Protein AF-A0A9P1FVL5-F1 (afdb_monomer_lite)

Organism: NCBI:txid2562237

Structure (mmCIF, N/CA/C/O backbone):
data_AF-A0A9P1FVL5-F1
#
_entry.id   AF-A0A9P1FVL5-F1
#
loop_
_atom_site.group_PDB
_atom_site.id
_atom_site.type_symbol
_atom_site.label_atom_id
_atom_site.label_alt_id
_atom_site.label_comp_id
_atom_site.label_asym_id
_atom_site.label_entity_id
_atom_site.label_seq_id
_atom_site.pdbx_PDB_ins_code
_atom_site.Cartn_x
_atom_site.Cartn_y
_atom_site.Cartn_z
_atom_site.occupancy
_atom_site.B_iso_or_equiv
_atom_site.auth_seq_id
_atom_site.auth_comp_id
_atom_site.auth_asym_id
_atom_site.auth_atom_id
_atom_site.pdbx_PDB_model_num
ATOM 1 N N . PHE A 1 1 ? 21.707 13.634 -30.564 1.00 46.81 1 PHE A N 1
ATOM 2 C CA . PHE A 1 1 ? 20.654 12.755 -31.104 1.00 46.81 1 PHE A CA 1
ATOM 3 C C . PHE A 1 1 ? 21.274 11.899 -32.195 1.00 46.81 1 PHE A C 1
ATOM 5 O O . PHE A 1 1 ? 21.411 12.365 -33.317 1.00 46.81 1 PHE A O 1
ATOM 12 N N . SER A 1 2 ? 21.751 10.702 -31.838 1.00 42.28 2 SER A N 1
ATOM 13 C CA . SER A 1 2 ? 22.267 9.740 -32.820 1.00 42.28 2 SER A CA 1
ATOM 14 C C . SER A 1 2 ? 21.117 8.939 -33.436 1.00 42.28 2 SER A C 1
ATOM 16 O O . SER A 1 2 ? 20.120 8.702 -32.750 1.00 42.28 2 SER A O 1
ATOM 18 N N . PRO A 1 3 ? 21.229 8.525 -34.707 1.00 52.59 3 PRO A N 1
ATOM 19 C CA . PRO A 1 3 ? 20.141 7.899 -35.436 1.00 52.59 3 PRO A CA 1
ATOM 20 C C . PRO A 1 3 ? 19.930 6.455 -34.972 1.00 52.59 3 PRO A C 1
ATOM 22 O O . PRO A 1 3 ? 20.876 5.682 -34.865 1.00 52.59 3 PRO A O 1
ATOM 25 N N . THR A 1 4 ? 18.659 6.131 -34.725 1.00 53.16 4 THR A N 1
ATOM 26 C CA . THR A 1 4 ? 18.005 4.822 -34.895 1.00 53.16 4 THR A CA 1
ATOM 27 C C . THR A 1 4 ? 18.879 3.581 -34.675 1.00 53.16 4 THR A C 1
ATOM 29 O O . THR A 1 4 ? 19.360 2.941 -35.608 1.00 53.16 4 THR A O 1
ATOM 32 N N . ALA A 1 5 ? 18.984 3.156 -33.413 1.00 56.69 5 ALA A N 1
ATOM 33 C CA . ALA A 1 5 ? 19.252 1.753 -33.132 1.00 56.69 5 ALA A CA 1
ATOM 34 C C . ALA A 1 5 ? 18.161 0.922 -33.829 1.00 56.69 5 ALA A C 1
ATOM 36 O O . ALA A 1 5 ? 16.981 1.040 -33.498 1.00 56.69 5 ALA A O 1
ATOM 37 N N . SER A 1 6 ? 18.558 0.142 -34.838 1.00 62.53 6 SER A N 1
ATOM 38 C CA . SER A 1 6 ? 17.693 -0.812 -35.530 1.00 62.53 6 SER A CA 1
ATOM 39 C C . SER A 1 6 ? 17.011 -1.694 -34.485 1.00 62.53 6 SER A C 1
ATOM 41 O O . SER A 1 6 ? 17.659 -2.489 -33.798 1.00 62.53 6 SER A O 1
ATOM 43 N N . HIS A 1 7 ? 15.708 -1.486 -34.305 1.00 65.31 7 HIS A N 1
ATOM 44 C CA . HIS A 1 7 ? 14.911 -2.211 -33.331 1.00 65.31 7 HIS A CA 1
ATOM 45 C C . HIS A 1 7 ? 14.833 -3.660 -33.812 1.00 65.31 7 HIS A C 1
ATOM 47 O O . HIS A 1 7 ? 14.102 -3.967 -34.754 1.00 65.31 7 HIS A O 1
ATOM 53 N N . LYS A 1 8 ? 15.623 -4.559 -33.211 1.00 75.75 8 LYS A N 1
ATOM 54 C CA . LYS A 1 8 ? 15.492 -5.988 -33.504 1.00 75.75 8 LYS A CA 1
ATOM 55 C C . LYS A 1 8 ? 14.046 -6.395 -33.189 1.00 75.75 8 LYS A C 1
ATOM 57 O O . LYS A 1 8 ? 13.576 -6.078 -32.090 1.00 75.75 8 LYS A O 1
ATOM 62 N N . PRO A 1 9 ? 13.336 -7.049 -34.124 1.00 76.00 9 PRO A N 1
ATOM 63 C CA . PRO A 1 9 ? 11.996 -7.543 -33.856 1.00 76.00 9 PRO A CA 1
ATOM 64 C C . PRO A 1 9 ? 12.049 -8.518 -32.678 1.00 76.00 9 PRO A C 1
ATOM 66 O O . PRO A 1 9 ? 12.957 -9.347 -32.580 1.00 76.00 9 PRO A O 1
ATOM 69 N N . MET A 1 10 ? 11.103 -8.364 -31.753 1.00 79.62 10 MET A N 1
ATOM 70 C CA . MET A 1 10 ? 10.981 -9.219 -30.576 1.00 79.62 10 MET A CA 1
ATOM 71 C C . MET A 1 10 ? 10.713 -10.659 -31.029 1.00 79.62 10 MET A C 1
ATOM 73 O O . MET A 1 10 ? 9.878 -10.886 -31.903 1.00 79.62 10 MET A O 1
ATOM 77 N N . THR A 1 11 ? 11.434 -11.630 -30.465 1.00 88.38 11 THR A N 1
ATOM 78 C CA . THR A 1 11 ? 11.186 -13.042 -30.772 1.00 88.38 11 THR A CA 1
ATOM 79 C C . THR A 1 11 ? 9.835 -13.471 -30.187 1.00 88.38 11 THR A C 1
ATOM 81 O O . THR A 1 11 ? 9.443 -12.969 -29.129 1.00 88.38 11 THR A O 1
ATOM 84 N N . PRO A 1 12 ? 9.113 -14.403 -30.834 1.00 85.00 12 PRO A N 1
ATOM 85 C CA . PRO A 1 12 ? 7.817 -14.873 -30.342 1.00 85.00 12 PRO A CA 1
ATOM 86 C C . PRO A 1 12 ? 7.899 -15.474 -28.930 1.00 85.00 12 PRO A C 1
ATOM 88 O O . PRO A 1 12 ? 6.995 -15.268 -28.129 1.00 85.00 12 PRO A O 1
ATOM 91 N N . GLU A 1 13 ? 9.008 -16.133 -28.582 1.00 82.00 13 GLU A N 1
ATOM 92 C CA . GLU A 1 13 ? 9.250 -16.663 -27.231 1.00 82.00 13 GLU A CA 1
ATOM 93 C C . GLU A 1 13 ? 9.320 -15.555 -26.172 1.00 82.00 13 GLU A C 1
ATOM 95 O O . GLU A 1 13 ? 8.685 -15.658 -25.122 1.00 82.00 13 GLU A O 1
ATOM 100 N N . LYS A 1 14 ? 10.030 -14.456 -26.467 1.00 76.38 14 LYS A N 1
ATOM 101 C CA . LYS A 1 14 ? 10.128 -13.310 -25.554 1.00 76.38 14 LYS A CA 1
ATOM 102 C C . LYS A 1 14 ? 8.785 -12.595 -25.417 1.00 76.38 14 LYS A C 1
ATOM 104 O O . LYS A 1 14 ? 8.400 -12.238 -24.308 1.00 76.38 14 LYS A O 1
ATOM 109 N N . ALA A 1 15 ? 8.046 -12.453 -26.517 1.00 76.81 15 ALA A N 1
ATOM 110 C CA . ALA A 1 15 ? 6.695 -11.901 -26.485 1.00 76.81 15 ALA A CA 1
ATOM 111 C C . ALA A 1 15 ? 5.759 -12.756 -25.609 1.00 76.81 15 ALA A C 1
ATOM 113 O O . ALA A 1 15 ? 5.045 -12.216 -24.766 1.00 76.81 15 ALA A O 1
ATOM 114 N N . GLN A 1 16 ? 5.808 -14.087 -25.736 1.00 76.75 16 GLN A N 1
ATOM 115 C CA . GLN A 1 16 ? 5.020 -14.996 -24.901 1.00 76.75 16 GLN A CA 1
ATOM 116 C C . GLN A 1 16 ? 5.418 -14.909 -23.420 1.00 76.75 16 GLN A C 1
ATOM 118 O O . GLN A 1 16 ? 4.549 -14.924 -22.549 1.00 76.75 16 GLN A O 1
ATOM 123 N N . GLN A 1 17 ? 6.712 -14.785 -23.119 1.00 76.69 17 GLN A N 1
ATOM 124 C CA . GLN A 1 17 ? 7.197 -14.596 -21.752 1.00 76.69 17 GLN A CA 1
ATOM 125 C C . GLN A 1 17 ? 6.687 -13.279 -21.150 1.00 76.69 17 GLN A C 1
ATOM 127 O O . GLN A 1 17 ? 6.179 -13.283 -20.029 1.00 76.69 17 GLN A O 1
ATOM 132 N N . GLU A 1 18 ? 6.762 -12.167 -21.887 1.00 74.69 18 GLU A N 1
ATOM 133 C CA . GLU A 1 18 ? 6.231 -10.875 -21.434 1.00 74.69 18 GLU A CA 1
ATOM 134 C C . GLU A 1 18 ? 4.717 -10.935 -21.198 1.00 74.69 18 GLU A C 1
ATOM 136 O O . GLU A 1 18 ? 4.240 -10.430 -20.181 1.00 74.69 18 GLU A O 1
ATOM 141 N N . VAL A 1 19 ? 3.972 -11.609 -22.082 1.00 77.00 19 VAL A N 1
ATOM 142 C CA . VAL A 1 19 ? 2.531 -11.848 -21.917 1.00 77.00 19 VAL A CA 1
ATOM 143 C C . VAL A 1 19 ? 2.251 -12.689 -20.675 1.00 77.00 19 VAL A C 1
ATOM 145 O O . VAL A 1 19 ? 1.366 -12.335 -19.904 1.00 77.00 19 VAL A O 1
ATOM 148 N N . ASN A 1 20 ? 3.010 -13.756 -20.425 1.00 72.81 20 ASN A N 1
ATOM 149 C CA . ASN A 1 20 ? 2.821 -14.604 -19.246 1.00 72.81 20 ASN A CA 1
ATOM 150 C C . ASN A 1 20 ? 3.122 -13.849 -17.940 1.00 72.81 20 ASN A C 1
ATOM 152 O O . ASN A 1 20 ? 2.379 -13.994 -16.970 1.00 72.81 20 ASN A O 1
ATOM 156 N N . ILE A 1 21 ? 4.165 -13.010 -17.910 1.00 71.12 21 ILE A N 1
ATOM 157 C CA . ILE A 1 21 ? 4.482 -12.172 -16.740 1.00 71.12 21 ILE A CA 1
ATOM 158 C C . ILE A 1 21 ? 3.394 -11.114 -16.542 1.00 71.12 21 ILE A C 1
ATOM 160 O O . ILE A 1 21 ? 2.928 -10.913 -15.421 1.00 71.12 21 ILE A O 1
ATOM 164 N N . LEU A 1 22 ? 2.951 -10.462 -17.621 1.00 70.25 22 LEU A N 1
ATOM 165 C CA . LEU A 1 22 ? 1.869 -9.485 -17.565 1.00 70.25 22 LEU A CA 1
ATOM 166 C C . LEU A 1 22 ? 0.564 -10.127 -17.096 1.00 70.25 22 LEU A C 1
ATOM 168 O O . LEU A 1 22 ? -0.125 -9.540 -16.273 1.00 70.25 22 LEU A O 1
ATOM 172 N N . LEU A 1 23 ? 0.235 -11.326 -17.576 1.00 72.19 23 LEU A N 1
ATOM 173 C CA . LEU A 1 23 ? -0.931 -12.083 -17.133 1.00 72.19 23 LEU A CA 1
ATOM 174 C C . LEU A 1 23 ? -0.801 -12.497 -15.672 1.00 72.19 23 LEU A C 1
ATOM 176 O O . LEU A 1 23 ? -1.773 -12.351 -14.950 1.00 72.19 23 LEU A O 1
ATOM 180 N N . GLY A 1 24 ? 0.368 -12.946 -15.208 1.00 70.25 24 GLY A N 1
ATOM 181 C CA . GLY A 1 24 ? 0.598 -13.248 -13.791 1.00 70.25 24 GLY A CA 1
ATOM 182 C C . GLY A 1 24 ? 0.438 -12.015 -12.895 1.00 70.25 24 GLY A C 1
ATOM 183 O O . GLY A 1 24 ? -0.173 -12.084 -11.830 1.00 70.25 24 GLY A O 1
ATOM 184 N N . PHE A 1 25 ? 0.914 -10.862 -13.362 1.00 65.44 25 PHE A N 1
ATOM 185 C CA . PHE A 1 25 ? 0.792 -9.588 -12.660 1.00 65.44 25 PHE A CA 1
ATOM 186 C C . PHE A 1 25 ? -0.642 -9.039 -12.690 1.00 65.44 25 PHE A C 1
ATOM 188 O O . PHE A 1 25 ? -1.205 -8.671 -11.666 1.00 65.44 25 PHE A O 1
ATOM 195 N N . LEU A 1 26 ? -1.304 -9.031 -13.845 1.00 68.81 26 LEU A N 1
ATOM 196 C CA . LEU A 1 26 ? -2.719 -8.670 -13.939 1.00 68.81 26 LEU A CA 1
ATOM 197 C C . LEU A 1 26 ? -3.578 -9.642 -13.138 1.00 68.81 26 LEU A C 1
ATOM 199 O O . LEU A 1 26 ? -4.501 -9.203 -12.463 1.00 68.81 26 LEU A O 1
ATOM 203 N N . ALA A 1 27 ? -3.245 -10.932 -13.140 1.00 67.06 27 ALA A N 1
ATOM 204 C CA . ALA A 1 27 ? -3.886 -11.925 -12.300 1.00 67.06 27 ALA A CA 1
ATOM 205 C C . ALA A 1 27 ? -3.692 -11.600 -10.822 1.00 67.06 27 ALA A C 1
ATOM 207 O O . ALA A 1 27 ? -4.647 -11.779 -10.090 1.00 67.06 27 ALA A O 1
ATOM 208 N N . SER A 1 28 ? -2.558 -11.052 -10.367 1.00 65.06 28 SER A N 1
ATOM 209 C CA . SER A 1 28 ? -2.414 -10.612 -8.972 1.00 65.06 28 SER A CA 1
ATOM 210 C C . SER A 1 28 ? -3.300 -9.398 -8.653 1.00 65.06 28 SER A C 1
ATOM 212 O O . SER A 1 28 ? -3.908 -9.337 -7.587 1.00 65.06 28 SER A O 1
ATOM 214 N N . TYR A 1 29 ? -3.480 -8.455 -9.582 1.00 64.00 29 TYR A N 1
ATOM 215 C CA . TYR A 1 29 ? -4.422 -7.335 -9.396 1.00 64.00 29 TYR A CA 1
ATOM 216 C C . TYR A 1 29 ? -5.888 -7.774 -9.451 1.00 64.00 29 TYR A C 1
ATOM 218 O O . TYR A 1 29 ? -6.699 -7.353 -8.626 1.00 64.00 29 TYR A O 1
ATOM 226 N N . VAL A 1 30 ? -6.227 -8.669 -10.375 1.00 67.19 30 VAL A N 1
ATOM 227 C CA . VAL A 1 30 ? -7.533 -9.327 -10.438 1.00 67.19 30 VAL A CA 1
ATOM 228 C C . VAL A 1 30 ? -7.746 -10.173 -9.189 1.00 67.19 30 VAL A C 1
ATOM 230 O O . VAL A 1 30 ? -8.840 -10.151 -8.644 1.00 67.19 30 VAL A O 1
ATOM 233 N N . LEU A 1 31 ? -6.712 -10.828 -8.660 1.00 63.78 31 LEU A N 1
ATOM 234 C CA . LEU A 1 31 ? -6.758 -11.566 -7.401 1.00 63.78 31 LEU A CA 1
ATOM 235 C C . LEU A 1 31 ? -7.044 -10.619 -6.241 1.00 63.78 31 LEU A C 1
ATOM 237 O O . LEU A 1 31 ? -7.809 -10.973 -5.357 1.00 63.78 31 LEU A O 1
ATOM 241 N N . ARG A 1 32 ? -6.540 -9.380 -6.280 1.00 66.19 32 ARG A N 1
ATOM 242 C CA . ARG A 1 32 ? -6.904 -8.323 -5.326 1.00 66.19 32 ARG A CA 1
ATOM 243 C C . ARG A 1 32 ? -8.380 -7.924 -5.449 1.00 66.19 32 ARG A C 1
ATOM 245 O O . ARG A 1 32 ? -9.050 -7.802 -4.430 1.00 66.19 32 ARG A O 1
ATOM 252 N N . ALA A 1 33 ? -8.939 -7.818 -6.653 1.00 64.88 33 ALA A N 1
ATOM 253 C CA . ALA A 1 33 ? -10.387 -7.632 -6.826 1.00 64.88 33 ALA A CA 1
ATOM 254 C C . ALA A 1 33 ? -11.195 -8.867 -6.364 1.00 64.88 33 ALA A C 1
ATOM 256 O O . ALA A 1 33 ? -12.230 -8.746 -5.706 1.00 64.88 33 ALA A O 1
ATOM 257 N N . PHE A 1 34 ? -10.682 -10.071 -6.623 1.00 64.62 34 PHE A N 1
ATOM 258 C CA . PHE A 1 34 ? -11.218 -11.320 -6.094 1.00 64.62 34 PHE A CA 1
ATOM 259 C C . PHE A 1 34 ? -11.089 -11.393 -4.581 1.00 64.62 34 PHE A C 1
ATOM 261 O O . PHE A 1 34 ? -11.952 -12.003 -3.969 1.00 64.62 34 PHE A O 1
ATOM 268 N N . THR A 1 35 ? -10.111 -10.739 -3.948 1.00 65.69 35 THR A N 1
ATOM 269 C CA . THR A 1 35 ? -10.040 -10.691 -2.484 1.00 65.69 35 THR A CA 1
ATOM 270 C C . THR A 1 35 ? -11.199 -9.916 -1.895 1.00 65.69 35 THR A C 1
ATOM 272 O O . THR A 1 35 ? -11.662 -10.303 -0.838 1.00 65.69 35 THR A O 1
ATOM 275 N N . SER A 1 36 ? -11.778 -8.936 -2.596 1.00 67.06 36 SER A N 1
ATOM 276 C CA . SER A 1 36 ? -13.050 -8.336 -2.173 1.00 67.06 36 SER A CA 1
ATOM 277 C C . SER A 1 36 ? -14.206 -9.340 -2.248 1.00 67.06 36 SER A C 1
ATOM 279 O O . SER A 1 36 ? -15.071 -9.350 -1.377 1.00 67.06 36 SER A O 1
ATOM 281 N N . SER A 1 37 ? -14.201 -10.233 -3.244 1.00 70.12 37 SER A N 1
ATOM 282 C CA . SER A 1 37 ? -15.184 -11.323 -3.357 1.00 70.12 37 SER A CA 1
ATOM 283 C C . SER A 1 37 ? -14.946 -12.439 -2.336 1.00 70.12 37 SER A C 1
ATOM 285 O O . SER A 1 37 ? -15.907 -12.947 -1.767 1.00 70.12 37 SER A O 1
ATOM 287 N N . ALA A 1 38 ? -13.689 -12.790 -2.061 1.00 67.25 38 ALA A N 1
ATOM 288 C CA . ALA A 1 38 ? -13.273 -13.759 -1.055 1.00 67.25 38 ALA A CA 1
ATOM 289 C C . ALA A 1 38 ? -13.501 -13.217 0.355 1.00 67.25 38 ALA A C 1
ATOM 291 O O . ALA A 1 38 ? -13.909 -13.962 1.227 1.00 67.25 38 ALA A O 1
ATOM 292 N N . GLU A 1 39 ? -13.324 -11.918 0.576 1.00 67.69 39 GLU A N 1
ATOM 293 C CA . GLU A 1 39 ? -13.673 -11.236 1.815 1.00 67.69 39 GLU A CA 1
ATOM 294 C C . GLU A 1 39 ? -15.191 -11.196 1.990 1.00 67.69 39 GLU A C 1
ATOM 296 O O . GLU A 1 39 ? -15.689 -11.529 3.059 1.00 67.69 39 GLU A O 1
ATOM 301 N N . ALA A 1 40 ? -15.951 -10.870 0.941 1.00 69.81 40 ALA A N 1
ATOM 302 C CA . ALA A 1 40 ? -17.410 -10.954 0.975 1.00 69.81 40 ALA A CA 1
ATOM 303 C C . ALA A 1 40 ? -17.902 -12.397 1.170 1.00 69.81 40 ALA A C 1
ATOM 305 O O . ALA A 1 40 ? -18.949 -12.619 1.775 1.00 69.81 40 ALA A O 1
ATOM 306 N N . TRP A 1 41 ? -17.182 -13.387 0.642 1.00 72.12 41 TRP A N 1
ATOM 307 C CA . TRP A 1 41 ? -17.462 -14.800 0.867 1.00 72.12 41 TRP A CA 1
ATOM 308 C C . TRP A 1 41 ? -17.103 -15.213 2.294 1.00 72.12 41 TRP A C 1
ATOM 310 O O . TRP A 1 41 ? -17.964 -15.766 2.951 1.00 72.12 41 TRP A O 1
ATOM 320 N N . LEU A 1 42 ? -15.923 -14.869 2.817 1.00 66.62 42 LEU A N 1
ATOM 321 C CA . LEU A 1 42 ? -15.507 -15.131 4.200 1.00 66.62 42 LEU A CA 1
ATOM 322 C C . LEU A 1 42 ? -16.470 -14.475 5.190 1.00 66.62 42 LEU A C 1
ATOM 324 O O . LEU A 1 42 ? -16.951 -15.136 6.099 1.00 66.62 42 LEU A O 1
ATOM 328 N N . ARG A 1 43 ? -16.847 -13.209 4.977 1.00 65.88 43 ARG A N 1
ATOM 329 C CA . ARG A 1 43 ? -17.855 -12.520 5.800 1.00 65.88 43 ARG A CA 1
ATOM 330 C C . ARG A 1 43 ? -19.19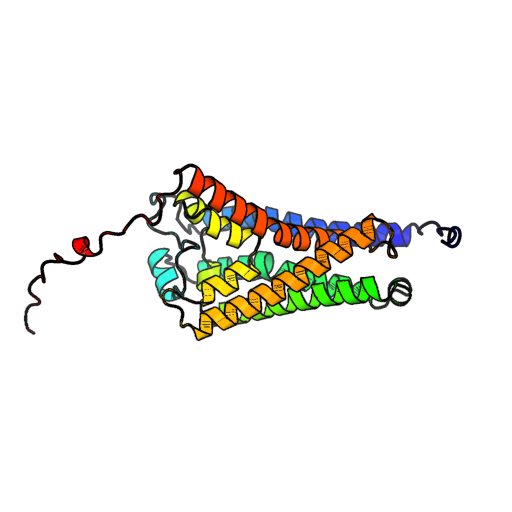5 -13.269 5.810 1.00 65.88 43 ARG A C 1
ATOM 332 O O . ARG A 1 43 ? -19.827 -13.357 6.857 1.00 65.88 43 ARG A O 1
ATOM 339 N N . ARG A 1 44 ? -19.613 -13.830 4.666 1.00 71.12 44 ARG A N 1
ATOM 340 C CA . ARG A 1 44 ? -20.857 -14.614 4.534 1.00 71.12 44 ARG A CA 1
ATOM 341 C C . ARG A 1 44 ? -20.747 -16.026 5.117 1.00 71.12 44 ARG A C 1
ATOM 343 O O . ARG A 1 44 ? -21.643 -16.445 5.833 1.00 71.12 44 ARG A O 1
ATOM 350 N N . ALA A 1 45 ? -19.677 -16.748 4.808 1.00 63.44 45 ALA A N 1
ATOM 351 C CA . ALA A 1 45 ? -19.458 -18.144 5.172 1.00 63.44 45 ALA A CA 1
ATOM 352 C C . ALA A 1 45 ? -19.096 -18.306 6.650 1.00 63.44 45 ALA A C 1
ATOM 354 O O . ALA A 1 45 ? -19.497 -19.278 7.281 1.00 63.44 45 ALA A O 1
ATOM 355 N N . CYS A 1 46 ? -18.360 -17.349 7.211 1.00 56.69 46 CYS A N 1
ATOM 356 C CA . CYS A 1 46 ? -17.915 -17.403 8.596 1.00 56.69 46 CYS A CA 1
ATOM 357 C C . CYS A 1 46 ? -18.916 -16.776 9.575 1.00 56.69 46 CYS A C 1
ATOM 359 O O . CYS A 1 46 ? -18.652 -16.791 10.768 1.00 56.69 46 CYS A O 1
ATOM 361 N N . HIS A 1 47 ? -20.043 -16.213 9.113 1.00 56.91 47 HIS A N 1
ATOM 362 C CA . HIS A 1 47 ? -20.929 -15.412 9.971 1.00 56.91 47 HIS A CA 1
ATOM 363 C C . HIS A 1 47 ? -20.146 -14.384 10.809 1.00 56.91 47 HIS A C 1
ATOM 365 O O . HIS A 1 47 ? -20.507 -14.102 11.951 1.00 56.91 47 HIS A O 1
ATOM 371 N N . ILE A 1 48 ? -19.081 -13.798 10.238 1.00 54.22 48 ILE A N 1
ATOM 372 C CA . ILE A 1 48 ? -18.432 -12.608 10.801 1.00 54.22 48 ILE A CA 1
ATOM 373 C C . ILE A 1 48 ? -19.431 -11.469 10.561 1.00 54.22 48 ILE A C 1
ATOM 375 O O . ILE A 1 48 ? -19.379 -10.723 9.579 1.00 54.22 48 ILE A O 1
ATOM 379 N N . CYS A 1 49 ? -20.466 -11.465 11.393 1.00 47.91 49 CYS A N 1
ATOM 380 C CA . CYS A 1 49 ? -21.671 -10.683 11.255 1.00 47.91 49 CYS A CA 1
ATOM 381 C C . CYS A 1 49 ? -21.377 -9.225 11.597 1.00 47.91 49 CYS A C 1
ATOM 383 O O . CYS A 1 49 ? -21.480 -8.803 12.739 1.00 47.91 49 CYS A O 1
ATOM 385 N N . VAL A 1 50 ? -21.134 -8.432 10.554 1.00 46.28 50 VAL A N 1
ATOM 386 C CA . VAL A 1 50 ? -21.583 -7.027 10.496 1.00 46.28 50 VAL A CA 1
ATOM 387 C C . VAL A 1 50 ? -22.857 -6.909 9.631 1.00 46.28 50 VAL A C 1
ATOM 389 O O . VAL A 1 50 ? -23.392 -5.828 9.412 1.00 46.28 50 VAL A O 1
ATOM 392 N N . CYS A 1 51 ? -23.417 -8.023 9.143 1.00 40.47 51 CYS A N 1
ATOM 393 C CA . CYS A 1 51 ? -24.729 -8.032 8.492 1.00 40.47 51 CYS A CA 1
ATOM 394 C C . CYS A 1 51 ? -25.840 -8.057 9.554 1.00 40.47 51 CYS A C 1
ATOM 396 O O . CYS A 1 51 ? -26.452 -9.093 9.781 1.00 40.47 51 CYS A O 1
ATOM 398 N N . GLY A 1 52 ? -26.083 -6.930 10.233 1.00 40.78 52 GLY A N 1
ATOM 399 C CA . GLY A 1 52 ? -27.255 -6.800 11.109 1.00 40.78 52 GLY A CA 1
ATOM 400 C C . GLY A 1 52 ? -27.211 -5.676 12.143 1.00 40.78 52 GLY A C 1
ATOM 401 O O . GLY A 1 52 ? -28.265 -5.150 12.484 1.00 40.78 52 GLY A O 1
ATOM 402 N N . ARG A 1 53 ? -26.028 -5.259 12.611 1.00 49.44 53 ARG A N 1
ATOM 403 C CA . ARG A 1 53 ? -25.900 -4.054 13.449 1.00 49.44 53 ARG A CA 1
ATOM 404 C C . ARG A 1 53 ? -25.812 -2.822 12.552 1.00 49.44 53 ARG A C 1
ATOM 406 O O . ARG A 1 53 ? -25.183 -2.874 11.494 1.00 49.44 53 ARG A O 1
ATOM 413 N N . GLY A 1 54 ? -26.491 -1.740 12.938 1.00 50.47 54 GLY A N 1
ATOM 414 C CA . GLY A 1 54 ? -26.476 -0.473 12.204 1.00 50.47 54 GLY A CA 1
ATOM 415 C C . GLY A 1 54 ? -25.047 -0.012 11.901 1.00 50.47 54 GLY A C 1
ATOM 416 O O . GLY A 1 54 ? -24.097 -0.424 12.565 1.00 50.47 54 GLY A O 1
ATOM 417 N N . ALA A 1 55 ? -24.876 0.815 10.867 1.00 48.66 55 ALA A N 1
ATOM 418 C CA . ALA A 1 55 ? -23.568 1.315 10.448 1.00 48.66 55 ALA A CA 1
ATOM 419 C C . ALA A 1 55 ? -22.858 2.054 11.606 1.00 48.66 55 ALA A C 1
ATOM 421 O O . ALA A 1 55 ? -23.083 3.241 11.802 1.00 48.66 55 ALA A O 1
ATOM 422 N N . GLY A 1 56 ? -22.025 1.348 12.379 1.00 53.94 56 GLY A N 1
ATOM 423 C CA . GLY A 1 56 ? -21.248 1.923 13.482 1.00 53.94 56 GLY A CA 1
ATOM 424 C C . GLY A 1 56 ? -20.989 0.990 14.670 1.00 53.94 56 GLY A C 1
ATOM 425 O O . GLY A 1 56 ? -19.891 1.014 15.209 1.00 53.94 56 GLY A O 1
ATOM 426 N N . GLU A 1 57 ? -21.927 0.120 15.058 1.00 62.97 57 GLU A N 1
ATOM 427 C CA . GLU A 1 57 ? -21.875 -0.570 16.372 1.00 62.97 57 GLU A CA 1
ATOM 428 C C . GLU A 1 57 ? -21.048 -1.873 16.421 1.00 62.97 57 GLU A C 1
ATOM 430 O O . GLU A 1 57 ? -21.196 -2.688 17.329 1.00 62.97 57 GLU A O 1
ATOM 435 N N . GLY A 1 58 ? -20.156 -2.108 15.461 1.00 75.12 58 GLY A N 1
ATOM 436 C CA . GLY A 1 58 ? -19.367 -3.347 15.441 1.00 75.12 58 GLY A CA 1
ATOM 437 C C . GLY A 1 58 ? -18.295 -3.394 14.366 1.00 75.12 58 GLY A C 1
ATOM 438 O O . GLY A 1 58 ? -18.037 -4.452 13.804 1.00 75.12 58 GLY A O 1
ATOM 439 N N . ALA A 1 59 ? -17.717 -2.247 14.017 1.00 84.75 59 ALA A N 1
ATOM 440 C CA . ALA A 1 59 ? -16.689 -2.155 12.991 1.00 84.75 59 ALA A CA 1
ATOM 441 C C . ALA A 1 59 ? -15.459 -1.440 13.540 1.00 84.75 59 ALA A C 1
ATOM 443 O O . ALA A 1 59 ? -15.584 -0.432 14.229 1.00 84.75 59 ALA A O 1
ATOM 444 N N . ILE A 1 60 ? -14.273 -1.936 13.188 1.00 88.75 60 ILE A N 1
ATOM 445 C CA . ILE A 1 60 ? -13.028 -1.219 13.462 1.00 88.75 60 ILE A CA 1
ATOM 446 C C . ILE A 1 60 ? -12.848 -0.187 12.361 1.00 88.75 60 ILE A C 1
ATOM 448 O O . ILE A 1 60 ? -12.674 -0.541 11.189 1.00 88.75 60 ILE A O 1
ATOM 452 N N . LEU A 1 61 ? -12.939 1.088 12.718 1.00 89.44 61 LEU A N 1
ATOM 453 C CA . LEU A 1 61 ? -12.803 2.166 11.745 1.00 89.44 61 LEU A CA 1
ATOM 454 C C . LEU A 1 61 ? -11.325 2.483 11.530 1.00 89.44 61 LEU A C 1
ATOM 456 O O . LEU A 1 61 ? -10.526 2.442 12.463 1.00 89.44 61 LEU A O 1
ATOM 4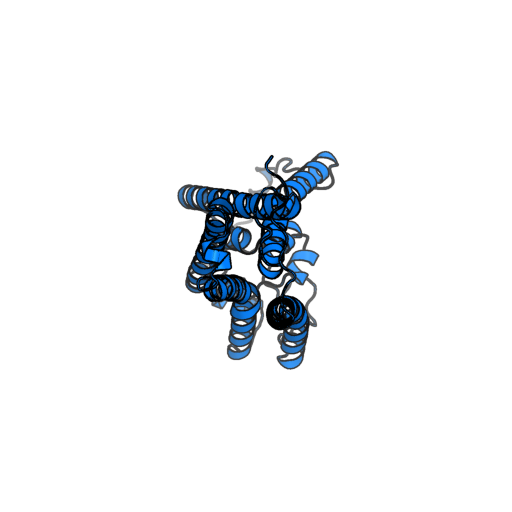60 N N . ALA A 1 62 ? -10.953 2.880 10.314 1.00 86.81 62 ALA A N 1
ATOM 461 C CA . ALA A 1 62 ? -9.573 3.269 10.026 1.00 86.81 62 ALA A CA 1
ATOM 462 C C . ALA A 1 62 ? -9.118 4.469 10.879 1.00 86.81 62 ALA A C 1
ATOM 464 O O . ALA A 1 62 ? -7.927 4.624 11.125 1.00 86.81 62 ALA A O 1
ATOM 465 N N . SER A 1 63 ? -10.056 5.291 11.363 1.00 85.75 63 SER A N 1
ATOM 466 C CA . SER A 1 63 ? -9.802 6.420 12.262 1.00 85.75 63 SER A CA 1
ATOM 467 C C . SER A 1 63 ? -9.386 6.014 13.687 1.00 85.75 63 SER A C 1
ATOM 469 O O . SER A 1 63 ? -8.825 6.832 14.419 1.00 85.75 63 SER A O 1
ATOM 471 N N . GLU A 1 64 ? -9.642 4.767 14.097 1.00 88.88 64 GLU A N 1
ATOM 472 C CA . GLU A 1 64 ? -9.415 4.260 15.457 1.00 88.88 64 GLU A CA 1
ATOM 473 C C . GLU A 1 64 ? -7.985 3.744 15.637 1.00 88.88 64 GLU A C 1
ATOM 475 O O . GLU A 1 64 ? -7.693 2.551 15.574 1.00 88.88 64 GLU A O 1
ATOM 480 N N . ARG A 1 65 ? -7.057 4.676 15.848 1.00 88.94 65 ARG A N 1
ATOM 481 C CA . ARG A 1 65 ? -5.625 4.372 15.958 1.00 88.94 65 ARG A CA 1
ATOM 482 C C . ARG A 1 65 ? -5.265 3.657 17.256 1.00 88.94 65 ARG A C 1
ATOM 484 O O . ARG A 1 65 ? -5.752 4.003 18.328 1.00 88.94 65 ARG A O 1
ATOM 491 N N . GLY A 1 66 ? -4.290 2.751 17.166 1.00 84.12 66 GLY A N 1
ATOM 492 C CA . GLY A 1 66 ? -3.667 2.118 18.334 1.00 84.12 66 GLY A CA 1
ATOM 493 C C . GLY A 1 66 ? -4.542 1.094 19.059 1.00 84.12 66 GLY A C 1
ATOM 494 O O . GLY A 1 66 ? -4.214 0.716 20.180 1.00 84.12 66 GLY A O 1
ATOM 495 N N . LEU A 1 67 ? -5.629 0.638 18.435 1.00 90.38 67 LEU A N 1
ATOM 496 C CA . LEU A 1 67 ? -6.525 -0.352 19.021 1.00 90.38 67 LEU A CA 1
ATOM 497 C C . LEU A 1 67 ? -5.799 -1.694 19.230 1.00 90.38 67 LEU A C 1
ATOM 499 O O . LEU A 1 67 ? -5.141 -2.202 18.317 1.00 90.38 67 LEU A O 1
ATOM 503 N N . GLY A 1 68 ? -5.922 -2.303 20.408 1.00 91.56 68 GLY A N 1
ATOM 504 C CA . GLY A 1 68 ? -5.350 -3.630 20.667 1.00 91.56 68 GLY A CA 1
ATOM 505 C C . GLY A 1 68 ? -6.127 -4.755 19.964 1.00 91.56 68 GLY A C 1
ATOM 506 O O . GLY A 1 68 ? -7.312 -4.609 19.683 1.00 91.56 68 GLY A O 1
ATOM 507 N N . TRP A 1 69 ? -5.502 -5.918 19.728 1.00 94.44 69 TRP A N 1
ATOM 508 C CA . TRP A 1 69 ? -6.191 -7.091 19.144 1.00 94.44 69 TRP A CA 1
ATOM 509 C C . TRP A 1 69 ? -7.389 -7.551 19.981 1.00 94.44 69 TRP A C 1
ATOM 511 O O . TRP A 1 69 ? -8.464 -7.812 19.450 1.00 94.44 69 TRP A O 1
ATOM 521 N N . ARG A 1 70 ? -7.217 -7.621 21.309 1.00 93.69 70 ARG A N 1
ATOM 522 C CA . ARG A 1 70 ? -8.284 -8.032 22.233 1.00 93.69 70 ARG A CA 1
ATOM 523 C C . ARG A 1 70 ? -9.461 -7.058 22.195 1.00 93.69 70 ARG A C 1
ATOM 525 O O . ARG A 1 70 ? -10.602 -7.496 22.170 1.00 93.69 70 ARG A O 1
ATOM 532 N N . GLU A 1 71 ? -9.177 -5.759 22.156 1.00 92.94 71 GLU A N 1
ATOM 533 C CA . GLU A 1 71 ? -10.208 -4.728 22.035 1.00 92.94 71 GLU A CA 1
ATOM 534 C C . GLU A 1 71 ? -10.920 -4.819 20.679 1.00 92.94 71 GLU A C 1
ATOM 536 O O . GLU A 1 71 ? -12.148 -4.784 20.634 1.00 92.94 71 GLU A O 1
ATOM 541 N N . ALA A 1 72 ? -10.170 -5.046 19.593 1.00 92.62 72 ALA A N 1
ATOM 542 C CA . ALA A 1 72 ? -10.733 -5.287 18.267 1.00 92.62 72 ALA A CA 1
ATOM 543 C C . ALA A 1 72 ? -11.705 -6.474 18.270 1.00 92.62 72 ALA A C 1
ATOM 545 O O . ALA A 1 72 ? -12.821 -6.362 17.772 1.00 92.62 72 ALA A O 1
ATOM 546 N N . LYS A 1 73 ? -11.297 -7.594 18.878 1.00 91.88 73 LYS A N 1
ATOM 547 C CA . LYS A 1 73 ? -12.108 -8.813 18.995 1.00 91.88 73 LYS A CA 1
ATOM 548 C C . LYS A 1 73 ? -13.415 -8.561 19.746 1.00 91.88 73 LYS A C 1
ATOM 550 O O . LYS A 1 73 ? -14.464 -8.979 19.270 1.00 91.88 73 LYS A O 1
ATOM 555 N N . VAL A 1 74 ? -13.350 -7.866 20.886 1.00 90.94 74 VAL A N 1
ATOM 556 C CA . VAL A 1 74 ? -14.535 -7.528 21.694 1.00 90.94 74 VAL A CA 1
ATOM 557 C C . VAL A 1 74 ? -15.492 -6.633 20.908 1.00 90.94 74 VAL A C 1
ATOM 559 O O . VAL A 1 74 ? -16.690 -6.890 20.899 1.00 90.94 74 VAL A O 1
ATOM 562 N N . ARG A 1 75 ? -14.980 -5.622 20.196 1.00 88.38 75 ARG A N 1
ATOM 563 C CA . ARG A 1 75 ? -15.816 -4.727 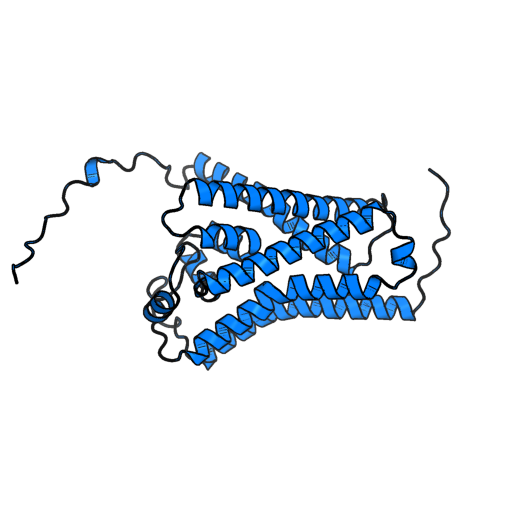19.377 1.00 88.38 75 ARG A CA 1
ATOM 564 C C . ARG A 1 75 ? -16.468 -5.424 18.190 1.00 88.38 75 ARG A C 1
ATOM 566 O O . ARG A 1 75 ? -17.600 -5.105 17.848 1.00 88.38 75 ARG A O 1
ATOM 573 N N . LEU A 1 76 ? -15.755 -6.355 17.563 1.00 87.19 76 LEU A N 1
ATOM 574 C CA . LEU A 1 76 ? -16.289 -7.160 16.466 1.00 87.19 76 LEU A CA 1
ATOM 575 C C . LEU A 1 76 ? -17.260 -8.247 16.947 1.00 87.19 76 LEU A C 1
ATOM 577 O O . LEU A 1 76 ? -17.846 -8.918 16.103 1.00 87.19 76 LEU A O 1
ATOM 581 N N . ASP A 1 77 ? -17.411 -8.438 18.265 1.00 85.75 77 ASP A N 1
ATOM 582 C CA . ASP A 1 77 ? -18.236 -9.492 18.870 1.00 85.75 77 ASP A CA 1
ATOM 583 C C . ASP A 1 77 ? -17.926 -10.884 18.280 1.00 85.75 77 ASP A C 1
ATOM 585 O O . ASP A 1 77 ? -18.797 -11.723 18.049 1.00 85.75 77 ASP A O 1
ATOM 589 N N . ALA A 1 78 ? -16.650 -11.109 17.951 1.00 82.88 78 ALA A N 1
ATOM 590 C CA . ALA A 1 78 ? -16.216 -12.297 17.234 1.00 82.88 78 ALA A CA 1
ATOM 591 C C . ALA A 1 78 ? -16.023 -13.462 18.211 1.00 82.88 78 ALA A C 1
ATOM 593 O O . ALA A 1 78 ? -15.055 -13.498 18.981 1.00 82.88 78 ALA A O 1
ATOM 594 N N . SER A 1 79 ? -16.932 -14.437 18.147 1.00 82.69 79 SER A N 1
ATOM 595 C CA . SER A 1 79 ? -16.879 -15.651 18.967 1.00 82.69 79 SER A CA 1
ATOM 596 C C . SER A 1 79 ? -15.715 -16.573 18.590 1.00 82.69 79 SER A C 1
ATOM 598 O O . SER A 1 79 ? -15.161 -17.244 19.458 1.00 82.69 79 SER A O 1
ATOM 600 N N . ASP A 1 80 ? -15.329 -16.594 17.310 1.00 85.81 80 ASP A N 1
ATOM 601 C CA . ASP A 1 80 ? -14.300 -17.484 16.771 1.00 85.81 80 ASP A CA 1
ATOM 602 C C . ASP A 1 80 ? -13.019 -16.719 16.399 1.00 85.81 80 ASP A C 1
ATOM 604 O O . ASP A 1 80 ? -12.994 -15.837 15.538 1.00 85.81 80 ASP A O 1
ATOM 608 N N . GLU A 1 81 ? -11.921 -17.076 17.062 1.00 90.44 81 GLU A N 1
ATOM 609 C CA . GLU A 1 81 ? -10.609 -16.469 16.850 1.00 90.44 81 GLU A CA 1
ATOM 610 C C . GLU A 1 81 ? -9.941 -16.938 15.557 1.00 90.44 81 GLU A C 1
ATOM 612 O O . GLU A 1 81 ? -9.234 -16.160 14.912 1.00 90.44 81 GLU A O 1
ATOM 617 N N . VAL A 1 82 ? -10.209 -18.176 15.136 1.00 89.69 82 VAL A N 1
ATOM 618 C CA . VAL A 1 82 ? -9.632 -18.751 13.916 1.00 89.69 82 VAL A CA 1
ATOM 619 C C . VAL A 1 82 ? -10.084 -17.945 12.705 1.00 89.69 82 VAL A C 1
ATOM 621 O O . VAL A 1 82 ? -9.278 -17.625 11.835 1.00 89.69 82 VAL A O 1
ATOM 624 N N . GLN A 1 83 ? -11.346 -17.525 12.685 1.00 84.94 83 GLN A N 1
ATOM 625 C CA . GLN A 1 83 ? -11.908 -16.717 11.606 1.00 84.94 83 GLN A CA 1
ATOM 626 C C . GLN A 1 83 ? -11.232 -15.349 11.473 1.00 84.94 83 GLN A C 1
ATOM 628 O O . GLN A 1 83 ? -10.881 -14.942 10.363 1.00 84.94 83 GLN A O 1
ATOM 633 N N . LEU A 1 84 ? -11.008 -14.651 12.593 1.00 89.38 84 LEU A N 1
ATOM 634 C CA . LEU A 1 84 ? -10.301 -13.368 12.588 1.00 89.38 84 LEU A CA 1
ATOM 635 C C . LEU A 1 84 ? -8.853 -13.528 12.123 1.00 89.38 84 LEU A C 1
ATOM 637 O O . LEU A 1 84 ? -8.367 -12.704 11.349 1.00 89.38 84 LEU A O 1
ATOM 641 N N . ILE A 1 85 ? -8.179 -14.596 12.556 1.00 93.62 85 ILE A N 1
ATOM 642 C CA . ILE A 1 85 ? -6.816 -14.914 12.121 1.00 93.62 85 ILE A CA 1
ATOM 643 C C . ILE A 1 85 ? -6.790 -15.209 10.618 1.00 93.62 85 ILE A C 1
ATOM 645 O O . ILE A 1 85 ? -5.947 -14.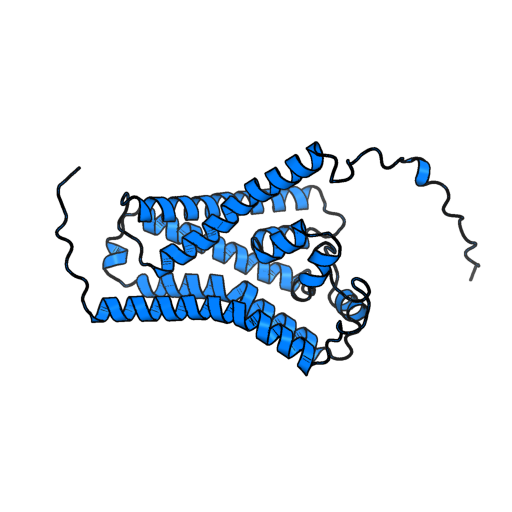660 9.912 1.00 93.62 85 ILE A O 1
ATOM 649 N N . CYS A 1 86 ? -7.721 -16.015 10.102 1.00 88.62 86 CYS A N 1
ATOM 650 C CA . CYS A 1 86 ? -7.824 -16.309 8.673 1.00 88.62 86 CYS A CA 1
ATOM 651 C C . CYS A 1 86 ? -8.068 -15.038 7.850 1.00 88.62 86 CYS A C 1
ATOM 653 O O . CYS A 1 86 ? -7.378 -14.815 6.855 1.00 88.62 86 CYS A O 1
ATOM 655 N N . LEU A 1 87 ? -8.996 -14.175 8.275 1.00 86.88 87 LEU A N 1
ATOM 656 C CA . LEU A 1 87 ? -9.256 -12.895 7.612 1.00 86.88 87 LEU A CA 1
ATOM 657 C C . LEU A 1 87 ? -8.011 -11.996 7.619 1.00 86.88 87 LEU A C 1
ATOM 659 O O . LEU A 1 87 ? -7.639 -11.444 6.580 1.00 86.88 87 LEU A O 1
ATOM 663 N N . ALA A 1 88 ? -7.351 -11.875 8.772 1.00 93.31 88 ALA A N 1
ATOM 664 C CA . ALA A 1 88 ? -6.130 -11.095 8.915 1.00 93.31 88 ALA A CA 1
ATOM 665 C C . ALA A 1 88 ? -4.999 -11.648 8.034 1.00 93.31 88 ALA A C 1
ATOM 667 O O . ALA A 1 88 ? -4.320 -10.870 7.369 1.00 93.31 88 ALA A O 1
ATOM 668 N N . ALA A 1 89 ? -4.836 -12.971 7.958 1.00 93.12 89 ALA A N 1
ATOM 669 C CA . ALA A 1 89 ? -3.838 -13.627 7.117 1.00 93.12 89 ALA A CA 1
ATOM 670 C C . ALA A 1 89 ? -4.097 -13.393 5.621 1.00 93.12 89 ALA A C 1
ATOM 672 O O . ALA A 1 89 ? -3.171 -13.056 4.883 1.00 93.12 89 ALA A O 1
ATOM 673 N N . VAL A 1 90 ? -5.353 -13.505 5.175 1.00 86.62 90 VAL A N 1
ATOM 674 C CA . VAL A 1 90 ? -5.753 -13.215 3.787 1.00 86.62 90 VAL A CA 1
ATOM 675 C C . VAL A 1 90 ? -5.454 -11.756 3.441 1.00 86.62 90 VAL A C 1
ATOM 677 O O . VAL A 1 90 ? -4.827 -11.487 2.416 1.00 86.62 90 VAL A O 1
ATOM 680 N N . ARG A 1 91 ? -5.829 -10.805 4.302 1.00 89.94 91 ARG A N 1
ATOM 681 C CA . ARG A 1 91 ? -5.528 -9.381 4.085 1.00 89.94 91 ARG A CA 1
ATOM 682 C C . ARG A 1 91 ? -4.024 -9.114 4.102 1.00 89.94 91 ARG A C 1
ATOM 684 O O . ARG A 1 91 ? -3.517 -8.440 3.211 1.00 89.94 91 ARG A O 1
ATOM 691 N N . LEU A 1 92 ? -3.284 -9.685 5.046 1.00 94.12 92 LEU A N 1
ATOM 692 C CA . LEU A 1 92 ? -1.831 -9.544 5.106 1.00 94.12 92 LEU A CA 1
ATOM 693 C C . LEU A 1 92 ? -1.177 -10.022 3.805 1.00 94.12 92 LEU A C 1
ATOM 695 O O . LEU A 1 92 ? -0.428 -9.272 3.179 1.00 94.12 92 LEU A O 1
ATOM 699 N N . LEU A 1 93 ? -1.516 -11.231 3.357 1.00 90.81 93 LEU A N 1
ATOM 700 C CA . LEU A 1 93 ? -0.928 -11.815 2.160 1.00 90.81 93 LEU A CA 1
ATOM 701 C C . LEU A 1 93 ? -1.317 -11.033 0.902 1.00 90.81 93 LEU A C 1
ATOM 703 O O . LEU A 1 93 ? -0.442 -10.603 0.154 1.00 90.81 93 LEU A O 1
ATOM 707 N N . PHE A 1 94 ? -2.611 -10.816 0.668 1.00 86.31 94 PHE A N 1
ATOM 708 C CA . PHE A 1 94 ? -3.090 -10.303 -0.616 1.00 86.31 94 PHE A CA 1
ATOM 709 C C . PHE A 1 94 ? -3.155 -8.777 -0.715 1.00 86.31 94 PHE A C 1
ATOM 711 O O . PHE A 1 94 ? -3.010 -8.243 -1.814 1.00 86.31 94 PHE A O 1
ATOM 718 N N . TRP A 1 95 ? -3.359 -8.047 0.384 1.00 87.81 95 TRP A N 1
ATOM 719 C CA . TRP A 1 95 ? -3.322 -6.579 0.348 1.00 87.81 95 TRP A CA 1
ATOM 720 C C . TRP A 1 95 ? -1.945 -6.010 0.625 1.00 87.81 95 TRP A C 1
ATOM 722 O O . TRP A 1 95 ? -1.568 -5.023 -0.009 1.00 87.81 95 TRP A O 1
ATOM 732 N N . HIS A 1 96 ? -1.213 -6.593 1.573 1.00 92.19 96 HIS A N 1
ATOM 733 C CA . HIS A 1 96 ? 0.021 -5.983 2.049 1.00 92.19 96 HIS A CA 1
ATOM 734 C C . HIS A 1 96 ? 1.271 -6.605 1.424 1.00 92.19 96 HIS A C 1
ATOM 736 O O . HIS A 1 96 ? 2.175 -5.862 1.052 1.00 92.19 96 HIS A O 1
ATOM 742 N N . TRP A 1 97 ? 1.338 -7.931 1.267 1.00 94.69 97 TRP A N 1
ATOM 743 C CA . TRP A 1 97 ? 2.588 -8.610 0.885 1.00 94.69 97 TRP A CA 1
ATOM 744 C C . TRP A 1 97 ? 2.685 -9.024 -0.582 1.00 94.69 97 TRP A C 1
ATOM 746 O O . TRP A 1 97 ? 3.787 -9.090 -1.122 1.00 94.69 97 TRP A O 1
ATOM 756 N N . MET A 1 98 ? 1.567 -9.255 -1.266 1.00 87.38 98 MET A N 1
ATOM 757 C CA . MET A 1 98 ? 1.585 -9.705 -2.659 1.00 87.38 98 MET A CA 1
ATOM 758 C C . MET A 1 98 ? 2.292 -8.709 -3.585 1.00 87.38 98 MET A C 1
ATOM 760 O O . MET A 1 98 ? 3.061 -9.126 -4.443 1.00 87.38 98 MET A O 1
ATOM 764 N N . GLN A 1 99 ? 2.079 -7.403 -3.395 1.00 87.38 99 GLN A N 1
ATOM 765 C CA . GLN A 1 99 ? 2.732 -6.361 -4.192 1.00 87.38 99 GLN A CA 1
ATOM 766 C C . GLN A 1 99 ? 4.266 -6.337 -4.019 1.00 87.38 99 GLN A C 1
ATOM 768 O O . GLN A 1 99 ? 4.952 -6.487 -5.032 1.00 87.38 99 GLN A O 1
ATOM 773 N N . PRO A 1 100 ? 4.833 -6.207 -2.799 1.00 93.56 100 PRO A N 1
ATOM 774 C CA . PRO A 1 100 ? 6.286 -6.182 -2.626 1.00 93.56 100 PRO A CA 1
ATOM 775 C C . PRO A 1 100 ? 6.949 -7.495 -3.063 1.00 93.56 100 PRO A C 1
ATOM 777 O O . PRO A 1 100 ? 8.007 -7.463 -3.691 1.00 93.56 100 PRO A O 1
ATOM 780 N N . VAL A 1 101 ? 6.312 -8.647 -2.808 1.00 92.19 101 VAL A N 1
ATOM 781 C CA . VAL A 1 101 ? 6.830 -9.956 -3.241 1.00 92.19 101 VAL A CA 1
ATOM 782 C C . VAL A 1 101 ? 6.820 -10.074 -4.765 1.00 92.19 101 VAL A C 1
ATOM 784 O O . VAL A 1 101 ? 7.838 -10.437 -5.350 1.00 92.19 101 VAL A O 1
ATOM 787 N N . ALA A 1 102 ? 5.711 -9.727 -5.425 1.00 87.44 102 ALA A N 1
ATOM 788 C CA . ALA A 1 102 ? 5.626 -9.765 -6.884 1.00 87.44 102 ALA A CA 1
ATOM 789 C C . ALA A 1 102 ? 6.641 -8.816 -7.533 1.00 87.44 102 ALA A C 1
ATOM 791 O O . ALA A 1 102 ? 7.285 -9.192 -8.510 1.00 87.44 102 ALA A O 1
ATOM 792 N N . TYR A 1 103 ? 6.830 -7.618 -6.971 1.00 90.19 103 TYR A N 1
ATOM 793 C CA . TYR A 1 103 ? 7.815 -6.658 -7.463 1.00 90.19 103 TYR A CA 1
ATOM 794 C C . TYR A 1 103 ? 9.252 -7.187 -7.337 1.00 90.19 103 TYR A C 1
ATOM 796 O O . TYR A 1 103 ? 10.027 -7.112 -8.291 1.00 90.19 103 TYR A O 1
ATOM 804 N N . ALA A 1 104 ? 9.601 -7.772 -6.187 1.00 92.69 104 ALA A N 1
ATOM 805 C CA . ALA A 1 104 ? 10.918 -8.362 -5.965 1.00 92.69 104 ALA A CA 1
ATOM 806 C C . ALA A 1 104 ? 11.187 -9.549 -6.905 1.00 92.69 104 ALA A C 1
ATOM 808 O O . ALA A 1 104 ? 12.255 -9.615 -7.510 1.00 92.69 104 ALA A O 1
ATOM 809 N N . LEU A 1 105 ? 10.213 -10.450 -7.077 1.00 89.56 105 LEU A N 1
ATOM 810 C CA . LEU A 1 105 ? 10.322 -11.587 -7.998 1.00 89.56 105 LEU A CA 1
ATOM 811 C C . LEU A 1 105 ? 10.453 -11.140 -9.455 1.00 89.56 105 LEU A C 1
ATOM 813 O O . LEU A 1 105 ? 11.228 -11.724 -10.206 1.00 89.56 105 LEU A O 1
ATOM 817 N N . LEU A 1 106 ? 9.732 -10.090 -9.848 1.00 87.81 106 LEU A N 1
ATOM 818 C CA . LEU A 1 106 ? 9.811 -9.500 -11.181 1.00 87.81 106 LEU A CA 1
ATOM 819 C C . LEU A 1 106 ? 11.211 -8.941 -11.455 1.00 87.81 106 LEU A C 1
ATOM 821 O O . LEU A 1 106 ? 11.794 -9.268 -12.487 1.00 87.81 106 LEU A O 1
ATOM 825 N N . LEU A 1 107 ? 11.794 -8.186 -10.518 1.00 89.44 107 LEU A N 1
ATOM 826 C CA . LEU A 1 107 ? 13.170 -7.702 -10.661 1.00 89.44 107 LEU A CA 1
ATOM 827 C C . LEU A 1 107 ? 14.198 -8.836 -10.641 1.00 89.44 107 LEU A C 1
ATOM 829 O O . LEU A 1 107 ? 15.119 -8.819 -11.452 1.00 89.44 107 LEU A O 1
ATOM 833 N N . TYR A 1 108 ? 14.026 -9.829 -9.766 1.00 90.12 108 TYR A N 1
ATOM 834 C CA . TYR A 1 108 ? 14.893 -11.007 -9.722 1.00 90.12 108 TYR A CA 1
ATOM 835 C C . TYR A 1 108 ? 14.854 -11.785 -11.041 1.00 90.12 108 TYR A C 1
ATOM 837 O O . TYR A 1 108 ? 15.891 -12.118 -11.597 1.00 90.12 108 TYR A O 1
ATOM 845 N N . SER A 1 109 ? 13.667 -11.996 -11.615 1.00 85.25 109 SER A N 1
ATOM 846 C CA . SER A 1 109 ? 13.525 -12.705 -12.893 1.00 85.25 109 SER A CA 1
ATOM 847 C C . SER A 1 109 ? 14.217 -12.007 -14.068 1.00 85.25 109 SER A C 1
ATOM 849 O O . SER A 1 109 ? 14.470 -12.634 -15.094 1.00 85.25 109 SER A O 1
ATOM 851 N N . TRP A 1 110 ? 14.517 -10.713 -13.933 1.00 82.00 110 TRP A N 1
ATOM 852 C CA . TRP A 1 110 ? 15.187 -9.923 -14.960 1.00 82.00 110 TRP A CA 1
ATOM 853 C C . TRP A 1 110 ? 16.634 -9.588 -14.638 1.00 82.00 110 TRP A C 1
ATOM 855 O O . TRP A 1 110 ? 17.316 -9.089 -15.530 1.00 82.00 110 TRP A O 1
ATOM 865 N N . SER A 1 111 ? 17.131 -9.861 -13.427 1.00 84.50 111 SER A N 1
ATOM 866 C CA . SER A 1 111 ? 18.527 -9.561 -13.083 1.00 84.50 111 SER A CA 1
ATOM 867 C C . SER A 1 111 ? 19.513 -10.283 -13.999 1.00 84.50 111 SER A C 1
ATOM 869 O O . SER A 1 111 ? 20.584 -9.752 -14.282 1.00 84.50 111 SER A O 1
ATOM 871 N N . ASP A 1 112 ? 19.112 -11.450 -14.504 1.00 82.06 112 ASP A N 1
ATOM 872 C CA . ASP A 1 112 ? 19.929 -12.301 -15.367 1.00 82.06 112 ASP A CA 1
ATOM 873 C C . ASP A 1 112 ? 19.699 -12.039 -16.870 1.00 82.06 112 ASP A C 1
ATOM 875 O O . ASP A 1 112 ? 20.430 -12.567 -17.711 1.00 82.06 112 ASP A O 1
ATOM 879 N N . ASP A 1 113 ? 18.711 -11.212 -17.251 1.00 79.31 113 ASP A N 1
ATOM 880 C CA . ASP A 1 113 ? 18.499 -10.855 -18.658 1.00 79.31 113 ASP A CA 1
ATOM 881 C C . ASP A 1 113 ? 19.621 -9.902 -19.108 1.00 79.31 113 ASP A C 1
ATOM 883 O O . ASP A 1 113 ? 19.826 -8.819 -18.554 1.00 79.31 113 ASP A O 1
ATOM 887 N N . ALA A 1 114 ? 20.331 -10.267 -20.179 1.00 75.69 114 ALA A N 1
ATOM 888 C CA . ALA A 1 114 ? 21.343 -9.421 -20.811 1.00 75.69 114 ALA A CA 1
ATOM 889 C C . ALA A 1 114 ? 20.795 -8.039 -21.227 1.00 75.69 114 ALA A C 1
ATOM 891 O O . ALA A 1 114 ? 21.563 -7.089 -21.401 1.00 75.69 114 ALA A O 1
ATOM 892 N N . TYR A 1 115 ? 19.476 -7.909 -21.396 1.00 68.31 115 TYR A N 1
ATOM 893 C CA . TYR A 1 115 ? 18.790 -6.633 -21.575 1.00 68.31 115 TYR A CA 1
ATOM 894 C C . TYR A 1 115 ? 18.894 -5.733 -20.339 1.00 68.31 115 TYR A C 1
ATOM 896 O O . TYR A 1 115 ? 19.130 -4.535 -20.485 1.00 68.31 115 TYR A O 1
ATOM 904 N N . PHE A 1 116 ? 18.776 -6.300 -19.137 1.00 71.88 116 PHE A N 1
ATOM 905 C CA . PHE A 1 116 ? 18.890 -5.566 -17.880 1.00 71.88 116 PHE A CA 1
ATOM 906 C C . PHE A 1 116 ? 20.323 -5.073 -17.659 1.00 71.88 116 PHE A C 1
ATOM 908 O O . PHE A 1 116 ? 20.530 -3.912 -17.318 1.00 71.88 116 PHE A O 1
ATOM 915 N N . GLY A 1 117 ? 21.321 -5.894 -18.010 1.00 70.56 117 GLY A N 1
ATOM 916 C CA . GLY A 1 117 ? 22.731 -5.482 -18.026 1.00 70.56 117 GLY A CA 1
ATOM 917 C C . GLY A 1 117 ? 23.055 -4.354 -19.021 1.00 70.56 117 GLY A C 1
ATOM 918 O O . GLY A 1 117 ? 24.068 -3.675 -18.876 1.00 70.56 117 GLY A O 1
ATOM 919 N N . LYS A 1 118 ? 22.195 -4.127 -20.024 1.00 69.38 118 LYS A N 1
ATOM 920 C CA . LYS A 1 118 ? 22.293 -3.017 -20.993 1.00 69.38 118 LYS A CA 1
ATOM 921 C C . LYS A 1 118 ? 21.338 -1.864 -20.689 1.00 69.38 118 LYS A C 1
ATOM 923 O O . LYS A 1 118 ? 21.349 -0.862 -21.409 1.00 69.38 118 LYS A O 1
ATOM 928 N N . MET A 1 119 ? 20.480 -2.006 -19.681 1.00 64.88 119 MET A N 1
ATOM 929 C CA . MET A 1 119 ? 19.541 -0.967 -19.297 1.00 64.88 119 MET A CA 1
ATOM 930 C C . MET A 1 119 ? 20.348 0.233 -18.803 1.00 64.88 119 MET A C 1
ATOM 932 O O . MET A 1 119 ? 21.250 0.093 -17.981 1.00 64.88 119 MET A O 1
ATOM 936 N N . TRP A 1 120 ? 20.060 1.417 -19.343 1.00 65.31 120 TRP A N 1
ATOM 937 C CA . TRP A 1 120 ? 20.739 2.647 -18.941 1.00 65.31 120 TRP A CA 1
ATOM 938 C C . TRP A 1 120 ? 20.681 2.799 -17.416 1.00 65.31 120 TRP A C 1
ATOM 940 O O . TRP A 1 120 ? 19.604 2.629 -16.840 1.00 65.31 120 TRP A O 1
ATOM 950 N N . ASN A 1 121 ? 21.808 3.161 -16.785 1.00 80.69 121 ASN A N 1
ATOM 951 C CA . ASN A 1 121 ? 21.977 3.214 -15.323 1.00 80.69 121 ASN A CA 1
ATOM 952 C C . ASN A 1 121 ? 20.792 3.868 -14.589 1.00 80.69 121 ASN A C 1
ATOM 954 O O . ASN A 1 121 ? 20.439 3.456 -13.491 1.00 80.69 121 ASN A O 1
ATOM 958 N N . LEU A 1 122 ? 20.131 4.851 -15.211 1.00 86.94 122 LEU A N 1
ATOM 959 C CA . LEU A 1 122 ? 18.964 5.518 -14.639 1.00 86.94 122 LEU A CA 1
ATOM 960 C C . LEU A 1 122 ? 17.768 4.583 -14.381 1.00 86.94 122 LEU A C 1
ATOM 962 O O . LEU A 1 122 ? 17.229 4.623 -13.283 1.00 86.94 122 LEU A O 1
ATOM 966 N N . GLN A 1 123 ? 17.337 3.745 -15.334 1.00 89.69 123 GLN A N 1
ATOM 967 C CA . GLN A 1 123 ? 16.161 2.876 -15.125 1.00 89.69 123 GLN A CA 1
ATOM 968 C C . GLN A 1 123 ? 16.431 1.806 -14.066 1.00 89.69 123 GLN A C 1
ATOM 970 O O . GLN A 1 123 ? 15.556 1.530 -13.252 1.00 89.69 123 GLN A O 1
ATOM 975 N N . ALA A 1 124 ? 17.651 1.266 -14.025 1.00 89.50 124 ALA A N 1
ATOM 976 C CA . ALA A 1 124 ? 18.061 0.329 -12.984 1.00 89.50 124 ALA A CA 1
ATOM 977 C C . ALA A 1 124 ? 18.058 0.989 -11.592 1.00 89.50 124 ALA A C 1
ATOM 979 O O . ALA A 1 124 ? 17.517 0.425 -10.642 1.00 89.50 124 ALA A O 1
ATOM 980 N N . VAL A 1 125 ? 18.591 2.213 -11.474 1.00 92.06 125 VAL A N 1
ATOM 981 C CA . VAL A 1 125 ? 18.569 2.985 -10.218 1.00 92.06 125 VAL A CA 1
ATOM 982 C C . VAL A 1 125 ? 17.137 3.299 -9.783 1.00 92.06 125 VAL A C 1
ATOM 984 O O . VAL A 1 125 ? 16.803 3.135 -8.612 1.00 92.06 125 VAL A O 1
ATOM 987 N N . LEU A 1 126 ? 16.271 3.710 -10.712 1.00 94.06 126 LEU A N 1
ATOM 988 C CA . LEU A 1 126 ? 14.871 3.996 -10.404 1.00 94.06 126 LEU A CA 1
ATOM 989 C C . LEU A 1 126 ? 14.113 2.724 -9.995 1.00 94.06 126 LEU A C 1
ATOM 991 O O . LEU A 1 126 ? 13.398 2.748 -8.996 1.00 94.06 126 LEU A O 1
ATOM 995 N N . ALA A 1 127 ? 14.331 1.601 -10.682 1.00 92.38 127 ALA A N 1
ATOM 996 C CA . ALA A 1 127 ? 13.762 0.305 -10.315 1.00 92.38 127 ALA A CA 1
ATOM 997 C C . ALA A 1 127 ? 14.184 -0.129 -8.902 1.00 92.38 127 ALA A C 1
ATOM 999 O O . ALA A 1 127 ? 13.349 -0.600 -8.124 1.00 92.38 127 ALA A O 1
ATOM 1000 N N . ALA A 1 128 ? 15.461 0.072 -8.557 1.00 93.62 128 ALA A N 1
ATOM 1001 C CA . ALA A 1 128 ? 15.999 -0.195 -7.227 1.00 93.62 128 ALA A CA 1
ATOM 1002 C C . ALA A 1 128 ? 15.410 0.742 -6.158 1.00 93.62 128 ALA A C 1
ATOM 1004 O O . ALA A 1 128 ? 15.126 0.296 -5.048 1.00 93.62 128 ALA A O 1
ATOM 1005 N N . ALA A 1 129 ? 15.160 2.015 -6.482 1.00 95.12 129 ALA A N 1
ATOM 1006 C CA . ALA A 1 129 ? 14.482 2.944 -5.578 1.00 95.12 129 ALA A CA 1
ATOM 1007 C C . ALA A 1 129 ? 13.046 2.484 -5.261 1.00 95.12 129 ALA A C 1
ATOM 1009 O O . ALA A 1 129 ? 12.629 2.505 -4.101 1.00 95.12 129 ALA A O 1
ATOM 1010 N N . VAL A 1 130 ? 12.306 1.993 -6.260 1.00 94.81 130 VAL A N 1
ATOM 1011 C CA . VAL A 1 130 ? 10.975 1.403 -6.036 1.00 94.81 130 VAL A CA 1
ATOM 1012 C C . VAL A 1 130 ? 11.071 0.110 -5.218 1.00 94.81 130 VAL A C 1
ATOM 1014 O O . VAL A 1 130 ? 10.264 -0.093 -4.315 1.00 94.81 130 VAL A O 1
ATOM 1017 N N . LEU A 1 131 ? 12.091 -0.729 -5.441 1.00 95.50 131 LEU A N 1
ATOM 1018 C CA . LEU A 1 131 ? 12.317 -1.921 -4.610 1.00 95.50 131 LEU A CA 1
ATOM 1019 C C . LEU A 1 131 ? 12.552 -1.546 -3.144 1.00 95.50 131 LEU A C 1
ATOM 1021 O O . LEU A 1 131 ? 11.973 -2.158 -2.247 1.00 95.50 131 LEU A O 1
ATOM 1025 N N . LEU A 1 132 ? 13.369 -0.520 -2.896 1.00 96.38 132 LEU A N 1
ATOM 1026 C CA . LEU A 1 132 ? 13.613 -0.002 -1.552 1.00 96.38 132 LEU A CA 1
ATOM 1027 C C . LEU A 1 132 ? 12.313 0.493 -0.904 1.00 96.38 132 LEU A C 1
ATOM 1029 O O . LEU A 1 132 ? 12.069 0.212 0.269 1.00 96.38 132 LEU A O 1
ATOM 1033 N N . ARG A 1 133 ? 11.453 1.179 -1.663 1.00 95.81 133 ARG A N 1
ATOM 1034 C CA . ARG A 1 133 ? 10.123 1.606 -1.200 1.00 95.81 133 ARG A CA 1
ATOM 1035 C C . ARG A 1 133 ? 9.263 0.419 -0.780 1.00 95.81 133 ARG A C 1
ATOM 1037 O O . ARG A 1 133 ? 8.696 0.440 0.311 1.00 95.81 133 ARG A O 1
ATOM 1044 N N . GLU A 1 134 ? 9.193 -0.617 -1.610 1.00 95.50 134 GLU A N 1
ATOM 1045 C CA . GLU A 1 134 ? 8.451 -1.847 -1.310 1.00 95.50 134 GLU A CA 1
ATOM 1046 C C . GLU A 1 134 ? 9.017 -2.573 -0.075 1.00 95.50 134 GLU A C 1
ATOM 1048 O O . GLU A 1 134 ? 8.257 -3.022 0.784 1.00 95.50 134 GLU A O 1
ATOM 1053 N N . ALA A 1 135 ? 10.342 -2.608 0.092 1.00 96.56 135 ALA A N 1
ATOM 1054 C CA . ALA A 1 135 ? 10.995 -3.194 1.264 1.00 96.56 135 ALA A CA 1
ATOM 1055 C C . ALA A 1 135 ? 10.719 -2.410 2.562 1.00 96.56 135 ALA A C 1
ATOM 1057 O O . ALA A 1 135 ? 10.493 -3.008 3.621 1.00 96.56 135 ALA A O 1
ATOM 1058 N N . LEU A 1 136 ? 10.700 -1.074 2.495 1.00 95.25 136 LEU A N 1
ATOM 1059 C CA . LEU A 1 136 ? 10.325 -0.214 3.622 1.00 95.25 136 LEU A CA 1
ATOM 1060 C C . LEU A 1 136 ? 8.862 -0.422 4.014 1.00 95.25 136 LEU A C 1
ATOM 1062 O O . LEU A 1 136 ? 8.550 -0.504 5.203 1.00 95.25 136 LEU A O 1
ATOM 1066 N N . TYR A 1 137 ? 7.967 -0.533 3.033 1.00 95.06 137 TYR A N 1
ATOM 1067 C CA . TYR A 1 137 ? 6.567 -0.854 3.279 1.00 95.06 137 TYR A CA 1
ATOM 1068 C C . TYR A 1 137 ? 6.405 -2.242 3.911 1.00 95.06 137 TYR A C 1
ATOM 1070 O O . TYR A 1 137 ? 5.758 -2.363 4.950 1.00 95.06 137 TYR A O 1
ATOM 1078 N N . PHE A 1 138 ? 7.063 -3.269 3.370 1.00 96.75 138 PHE A N 1
ATOM 1079 C CA . PHE A 1 138 ? 7.042 -4.617 3.936 1.00 96.75 138 PHE A CA 1
ATOM 1080 C C . PHE A 1 138 ? 7.534 -4.628 5.394 1.00 96.75 138 PHE A C 1
ATOM 1082 O O . PHE A 1 138 ? 6.853 -5.140 6.282 1.00 96.75 138 PHE A O 1
ATOM 1089 N N . SER A 1 139 ? 8.647 -3.951 5.681 1.00 96.06 139 SER A N 1
ATOM 1090 C CA . SER A 1 139 ? 9.168 -3.801 7.049 1.00 96.06 139 SER A CA 1
ATOM 1091 C C . SER A 1 139 ? 8.177 -3.088 7.980 1.00 96.06 139 SER A C 1
ATOM 1093 O O . SER A 1 139 ? 7.981 -3.500 9.124 1.00 96.06 139 SER A O 1
ATOM 1095 N N . CYS A 1 140 ? 7.507 -2.045 7.479 1.00 94.81 140 CYS A N 1
ATOM 1096 C CA . CYS A 1 140 ? 6.453 -1.324 8.193 1.00 94.81 140 CYS A CA 1
ATOM 1097 C C . CYS A 1 140 ? 5.273 -2.254 8.532 1.00 94.81 140 CYS A C 1
ATOM 1099 O O . CYS A 1 140 ? 4.785 -2.231 9.661 1.00 94.81 140 CYS A O 1
ATOM 1101 N N . THR A 1 141 ? 4.870 -3.137 7.608 1.00 96.69 141 THR A N 1
ATOM 1102 C CA . THR A 1 141 ? 3.799 -4.128 7.840 1.00 96.69 141 THR A CA 1
ATOM 1103 C C . THR A 1 141 ? 4.158 -5.158 8.905 1.00 96.69 141 THR A C 1
ATOM 1105 O O . THR A 1 141 ? 3.319 -5.454 9.752 1.00 96.69 141 THR A O 1
ATOM 1108 N N . ILE A 1 142 ? 5.407 -5.637 8.943 1.00 97.19 142 ILE A N 1
ATOM 1109 C CA . ILE A 1 142 ? 5.892 -6.517 10.019 1.00 97.19 142 ILE A CA 1
ATOM 1110 C C . ILE A 1 142 ? 5.836 -5.786 11.365 1.00 97.19 142 ILE A C 1
ATOM 1112 O O . ILE A 1 142 ? 5.320 -6.324 12.344 1.00 97.19 142 ILE A O 1
ATOM 1116 N N . LEU A 1 143 ? 6.324 -4.543 11.425 1.00 94.94 143 LEU A N 1
ATOM 1117 C CA . LEU A 1 143 ? 6.302 -3.760 12.661 1.00 94.94 143 LEU A CA 1
ATOM 1118 C C . LEU A 1 143 ? 4.868 -3.510 13.151 1.00 94.94 143 LEU A C 1
ATOM 1120 O O . LEU A 1 143 ? 4.592 -3.653 14.344 1.00 94.94 143 LEU A O 1
ATOM 1124 N N . ALA A 1 144 ? 3.953 -3.175 12.243 1.00 94.44 144 ALA A N 1
ATOM 1125 C CA . ALA A 1 144 ? 2.549 -2.968 12.570 1.00 94.44 144 ALA A CA 1
ATOM 1126 C C . ALA A 1 144 ? 1.854 -4.255 13.021 1.00 94.44 144 ALA A C 1
ATOM 1128 O O . ALA A 1 144 ? 1.034 -4.200 13.934 1.00 94.44 144 ALA A O 1
ATOM 1129 N N . LEU A 1 145 ? 2.209 -5.409 12.449 1.00 96.25 145 LEU A N 1
ATOM 1130 C CA . LEU A 1 145 ? 1.691 -6.710 12.879 1.00 96.25 145 LEU A CA 1
ATOM 1131 C C . LEU A 1 145 ? 2.067 -7.010 14.337 1.00 96.25 145 LEU A C 1
ATOM 1133 O O . LEU A 1 145 ? 1.254 -7.538 15.087 1.00 96.25 145 LEU A O 1
ATOM 1137 N N . ILE A 1 146 ? 3.274 -6.620 14.755 1.00 95.56 146 ILE A N 1
ATOM 1138 C CA . ILE A 1 146 ? 3.745 -6.795 16.136 1.00 95.56 146 ILE A CA 1
ATOM 1139 C C . ILE A 1 146 ? 3.082 -5.782 17.082 1.00 95.56 146 ILE A C 1
ATOM 1141 O O . ILE A 1 146 ? 2.739 -6.118 18.213 1.00 95.56 146 ILE A O 1
ATOM 1145 N N . ARG A 1 147 ? 2.931 -4.524 16.651 1.00 93.38 147 ARG A N 1
ATOM 1146 C CA . ARG A 1 147 ? 2.482 -3.421 17.519 1.00 93.38 147 ARG A CA 1
ATOM 1147 C C . ARG A 1 147 ? 0.965 -3.291 17.613 1.00 93.38 147 ARG A C 1
ATOM 1149 O O . ARG A 1 147 ? 0.443 -3.081 18.704 1.00 93.38 147 ARG A O 1
ATOM 1156 N N . CYS A 1 148 ? 0.270 -3.356 16.484 1.00 95.06 148 CYS A N 1
ATOM 1157 C CA . CYS A 1 148 ? -1.153 -3.045 16.370 1.00 95.06 148 CYS A CA 1
ATOM 1158 C C . CYS A 1 148 ? -1.830 -3.927 15.301 1.00 95.06 148 CYS A C 1
ATOM 1160 O O . CYS A 1 148 ? -2.360 -3.381 14.335 1.00 95.06 148 CYS A O 1
ATOM 1162 N N . PRO A 1 149 ? -1.866 -5.268 15.448 1.00 96.25 149 PRO A N 1
ATOM 1163 C CA . PRO A 1 149 ? -2.388 -6.188 14.422 1.00 96.25 149 PRO A CA 1
ATOM 1164 C C . PRO A 1 149 ? -3.864 -5.953 14.052 1.00 96.25 149 PRO A C 1
ATOM 1166 O O . PRO A 1 149 ? -4.323 -6.417 13.012 1.00 96.25 149 PRO A O 1
ATOM 1169 N N . SER A 1 150 ? -4.602 -5.193 14.869 1.00 95.25 150 SER A N 1
ATOM 1170 C CA . SER A 1 150 ? -5.970 -4.734 14.599 1.00 95.25 150 SER A CA 1
ATOM 1171 C C . SER A 1 150 ? -6.119 -3.961 13.285 1.00 95.25 150 SER A C 1
ATOM 1173 O O . SER A 1 150 ? -7.221 -3.927 12.745 1.00 95.25 150 SER A O 1
ATOM 1175 N N . PHE A 1 151 ? -5.038 -3.396 12.722 1.00 95.44 151 PHE A N 1
ATOM 1176 C CA . PHE A 1 151 ? -5.092 -2.725 11.416 1.00 95.44 151 PHE A CA 1
ATOM 1177 C C . PHE A 1 151 ? -5.592 -3.664 10.303 1.00 95.44 151 PHE A C 1
ATOM 1179 O O . PHE A 1 151 ? -6.269 -3.227 9.375 1.00 95.44 151 PHE A O 1
ATOM 1186 N N . LEU A 1 152 ? -5.323 -4.970 10.420 1.00 95.31 152 LEU A N 1
ATOM 1187 C CA . LEU A 1 152 ? -5.803 -5.984 9.479 1.00 95.31 152 LEU A CA 1
ATOM 1188 C C . LEU A 1 152 ? -7.302 -6.256 9.611 1.00 95.31 152 LEU A C 1
ATOM 1190 O O . LEU A 1 152 ? -7.863 -6.933 8.756 1.00 95.31 152 LEU A O 1
ATOM 1194 N N . LEU A 1 153 ? -7.962 -5.748 10.651 1.00 94.12 153 LEU A N 1
ATOM 1195 C CA . LEU A 1 153 ? -9.389 -5.938 10.918 1.00 94.12 153 LEU A CA 1
ATOM 1196 C C . LEU A 1 153 ? -10.235 -4.707 10.570 1.00 94.12 153 LEU A C 1
ATOM 1198 O O . LEU A 1 153 ? -11.449 -4.738 10.748 1.00 94.12 153 LEU A O 1
ATOM 1202 N N . ILE A 1 154 ? -9.628 -3.652 10.020 1.00 92.56 154 ILE A N 1
ATOM 1203 C CA . ILE A 1 154 ? -10.342 -2.433 9.627 1.00 92.56 154 ILE A CA 1
ATOM 1204 C C . ILE A 1 154 ? -11.452 -2.756 8.618 1.00 92.56 154 ILE A C 1
ATOM 1206 O O . ILE A 1 154 ? -11.247 -3.498 7.650 1.00 92.56 154 ILE A O 1
ATOM 1210 N N . ASP A 1 155 ? -12.634 -2.183 8.832 1.00 90.56 155 ASP A N 1
ATOM 1211 C CA . ASP A 1 155 ? -13.726 -2.205 7.865 1.00 90.56 155 ASP A CA 1
ATOM 1212 C C . ASP A 1 155 ? -13.737 -0.889 7.077 1.00 90.56 155 ASP A C 1
ATOM 1214 O O . ASP A 1 155 ? -14.207 0.156 7.537 1.00 90.56 155 ASP A O 1
ATOM 1218 N N . ILE A 1 156 ? -13.208 -0.946 5.854 1.00 88.81 156 ILE A N 1
ATOM 1219 C CA . ILE A 1 156 ? -13.121 0.213 4.958 1.00 88.81 156 ILE A CA 1
ATOM 1220 C C . ILE A 1 156 ? -14.511 0.731 4.575 1.00 88.81 156 ILE A C 1
ATOM 1222 O O . ILE A 1 156 ? -14.709 1.942 4.483 1.00 88.81 156 ILE A O 1
ATOM 1226 N N . ALA A 1 157 ? -15.495 -0.154 4.390 1.00 86.69 157 ALA A N 1
ATOM 1227 C CA . ALA A 1 157 ? -16.848 0.253 4.026 1.00 86.69 157 ALA A CA 1
ATOM 1228 C C . ALA A 1 157 ? -17.542 0.964 5.194 1.00 86.69 157 ALA A C 1
ATOM 1230 O O . ALA A 1 157 ? -18.198 1.987 4.985 1.00 86.69 157 ALA A O 1
ATOM 1231 N N . ALA A 1 158 ? -17.367 0.466 6.420 1.00 87.62 158 ALA A N 1
ATOM 1232 C CA . ALA A 1 158 ? -17.859 1.144 7.617 1.00 87.62 158 ALA A CA 1
ATOM 1233 C C . ALA A 1 158 ? -17.163 2.499 7.821 1.00 87.62 158 ALA A C 1
ATOM 1235 O O . ALA A 1 158 ? -17.840 3.500 8.039 1.00 87.62 158 ALA A O 1
ATOM 1236 N N . THR A 1 159 ? -15.839 2.553 7.641 1.00 86.50 159 THR A N 1
ATOM 1237 C CA . THR A 1 159 ? -15.044 3.796 7.693 1.00 86.50 159 THR A CA 1
ATOM 1238 C C . THR A 1 159 ? -15.530 4.823 6.664 1.00 86.50 159 THR A C 1
ATOM 1240 O O . THR A 1 159 ? -15.657 6.009 6.953 1.00 86.50 159 THR A O 1
ATOM 1243 N N . TRP A 1 160 ? -15.856 4.381 5.449 1.00 86.19 160 TRP A N 1
ATOM 1244 C CA . TRP A 1 160 ? -16.402 5.265 4.423 1.00 86.19 160 TRP A CA 1
ATOM 1245 C C . TRP A 1 160 ? -17.784 5.814 4.804 1.00 86.19 160 TRP A C 1
ATOM 1247 O O . TRP A 1 160 ? -18.058 7.003 4.617 1.00 86.19 160 TRP A O 1
ATOM 1257 N N . ARG A 1 161 ? -18.659 4.953 5.341 1.00 86.31 161 ARG A N 1
ATOM 1258 C CA . ARG A 1 161 ? -20.023 5.318 5.761 1.00 86.31 161 ARG A CA 1
ATOM 1259 C C . ARG A 1 161 ? -20.050 6.203 7.007 1.00 86.31 161 ARG A C 1
ATOM 1261 O O . ARG A 1 161 ? -20.965 7.011 7.113 1.00 86.31 161 ARG A O 1
ATOM 1268 N N . SER A 1 162 ? -19.058 6.105 7.894 1.00 84.62 162 SER A N 1
ATOM 1269 C CA . SER A 1 162 ? -18.943 6.967 9.080 1.00 84.62 162 SER A CA 1
ATOM 1270 C C . SER A 1 162 ? -18.519 8.405 8.755 1.00 84.62 162 SER A C 1
ATOM 1272 O O . SER A 1 162 ? -18.510 9.256 9.638 1.00 84.62 162 SER A O 1
ATOM 1274 N N . GLY A 1 163 ? -18.163 8.692 7.497 1.00 85.00 163 GLY A N 1
ATOM 1275 C CA . GLY A 1 163 ? -17.693 10.008 7.062 1.00 85.00 163 GLY A CA 1
ATOM 1276 C C . GLY A 1 163 ? -16.171 10.162 7.070 1.00 85.00 163 GLY A C 1
ATOM 1277 O O . GLY A 1 163 ? -15.672 11.118 6.475 1.00 85.00 163 GLY A O 1
ATOM 1278 N N . ALA A 1 164 ? -15.425 9.193 7.614 1.00 85.12 164 ALA A N 1
ATOM 1279 C CA . ALA A 1 164 ? -13.956 9.130 7.600 1.00 85.12 164 ALA A CA 1
ATOM 1280 C C . ALA A 1 164 ? -13.405 8.703 6.217 1.00 85.12 164 ALA A C 1
ATOM 1282 O O . ALA A 1 164 ? -12.608 7.772 6.062 1.00 85.12 164 ALA A O 1
ATOM 1283 N N . ARG A 1 165 ? -13.885 9.363 5.152 1.00 86.44 165 ARG A N 1
ATOM 1284 C CA . ARG A 1 165 ? -13.574 9.019 3.754 1.00 86.44 165 ARG A CA 1
ATOM 1285 C C . ARG A 1 165 ? -12.090 9.180 3.432 1.00 86.44 165 ARG A C 1
ATOM 1287 O O . ARG A 1 165 ? -11.582 8.450 2.589 1.00 86.44 165 ARG A O 1
ATOM 1294 N N . GLY A 1 166 ? -11.404 10.119 4.085 1.00 85.31 166 GLY A N 1
ATOM 1295 C CA . GLY A 1 166 ? -9.975 10.356 3.883 1.00 85.31 166 GLY A CA 1
ATOM 1296 C C . GLY A 1 166 ? -9.106 9.221 4.418 1.00 85.31 166 GLY A C 1
ATOM 1297 O O . GLY A 1 166 ? -8.166 8.793 3.750 1.00 85.31 166 GLY A O 1
ATOM 1298 N N . GLU A 1 167 ? -9.463 8.677 5.575 1.00 86.75 167 GLU A N 1
ATOM 1299 C CA . GLU A 1 167 ? -8.810 7.534 6.202 1.00 86.75 167 GLU A CA 1
ATOM 1300 C C . GLU A 1 167 ? -9.095 6.255 5.415 1.00 86.75 167 GLU A C 1
ATOM 1302 O O . GLU A 1 167 ? -8.168 5.503 5.122 1.00 86.75 167 GLU A O 1
ATOM 1307 N N . ALA A 1 168 ? -10.348 6.044 4.994 1.00 87.69 168 ALA A N 1
ATOM 1308 C CA . ALA A 1 168 ? -10.710 4.941 4.104 1.00 87.69 168 ALA A CA 1
ATOM 1309 C C . ALA A 1 168 ? -9.923 5.006 2.783 1.00 87.69 168 ALA A C 1
ATOM 1311 O O . ALA A 1 168 ? -9.332 4.014 2.359 1.00 87.69 168 ALA A O 1
ATOM 1312 N N . PHE A 1 169 ? -9.858 6.186 2.159 1.00 87.62 169 PHE A N 1
ATOM 1313 C CA . PHE A 1 169 ? -9.099 6.406 0.930 1.00 87.62 169 PHE A CA 1
ATOM 1314 C C . PHE A 1 169 ? -7.599 6.160 1.131 1.00 87.62 169 PHE A C 1
ATOM 1316 O O . PHE A 1 169 ? -6.986 5.446 0.340 1.00 87.62 169 PHE A O 1
ATOM 1323 N N . SER A 1 170 ? -7.018 6.689 2.211 1.00 87.94 170 SER A N 1
ATOM 1324 C CA . SER A 1 170 ? -5.604 6.485 2.551 1.00 87.94 170 SER A CA 1
ATOM 1325 C C . SER A 1 170 ? -5.289 5.010 2.801 1.00 87.94 170 SER A C 1
ATOM 1327 O O . SER A 1 170 ? -4.262 4.521 2.343 1.00 87.94 170 SER A O 1
ATOM 1329 N N . CYS A 1 171 ? -6.187 4.282 3.469 1.00 89.12 171 CYS A N 1
ATOM 1330 C CA . CYS A 1 171 ? -6.051 2.848 3.720 1.00 89.12 171 CYS A CA 1
ATOM 1331 C C . CYS A 1 171 ? -5.986 2.033 2.415 1.00 89.12 171 CYS A C 1
ATOM 1333 O O . CYS A 1 171 ? -5.188 1.103 2.314 1.00 89.12 171 CYS A O 1
ATOM 1335 N N . VAL A 1 172 ? -6.772 2.408 1.397 1.00 87.69 172 VAL A N 1
ATOM 1336 C CA . VAL A 1 172 ? -6.817 1.706 0.100 1.00 87.69 172 VAL A CA 1
ATOM 1337 C C . VAL A 1 172 ? -5.684 2.129 -0.834 1.00 87.69 172 VAL A C 1
ATOM 1339 O O . VAL A 1 172 ? -4.984 1.282 -1.386 1.00 87.69 172 VAL A O 1
ATOM 1342 N N . MET A 1 173 ? -5.524 3.435 -1.049 1.00 85.81 173 MET A N 1
ATOM 1343 C CA . MET A 1 173 ? -4.657 3.984 -2.100 1.00 85.81 173 MET A CA 1
ATOM 1344 C C . MET A 1 173 ? -3.209 4.169 -1.648 1.00 85.81 173 MET A C 1
ATOM 1346 O O . MET A 1 173 ? -2.307 4.287 -2.480 1.00 85.81 173 MET A O 1
ATOM 1350 N N . MET A 1 174 ? -2.997 4.260 -0.335 1.00 90.12 174 MET A N 1
ATOM 1351 C CA . MET A 1 174 ? -1.730 4.657 0.280 1.00 90.12 174 MET A CA 1
ATOM 1352 C C . MET A 1 174 ? -1.432 3.828 1.537 1.00 90.12 174 MET A C 1
ATOM 1354 O O . MET A 1 174 ? -1.128 4.404 2.593 1.00 90.12 174 MET A O 1
ATOM 1358 N N . PRO A 1 175 ? -1.556 2.488 1.474 1.00 91.19 175 PRO A N 1
ATOM 1359 C CA . PRO A 1 175 ? -1.538 1.644 2.663 1.00 91.19 175 PRO A CA 1
ATOM 1360 C C . PRO A 1 175 ? -0.258 1.825 3.488 1.00 91.19 175 PRO A C 1
ATOM 1362 O O . PRO A 1 175 ? -0.306 1.751 4.712 1.00 91.19 175 PRO A O 1
ATOM 1365 N N . GLU A 1 176 ? 0.875 2.142 2.858 1.00 91.38 176 GLU A N 1
ATOM 1366 C CA . GLU A 1 176 ? 2.142 2.406 3.540 1.00 91.38 176 GLU A CA 1
ATOM 1367 C C . GLU A 1 176 ? 2.106 3.664 4.425 1.00 91.38 176 GLU A C 1
ATOM 1369 O O . GLU A 1 176 ? 2.586 3.646 5.561 1.00 91.38 176 GLU A O 1
ATOM 1374 N N . LYS A 1 177 ? 1.484 4.746 3.942 1.00 89.44 177 LYS A N 1
ATOM 1375 C CA . LYS A 1 177 ? 1.370 6.016 4.677 1.00 89.44 177 LYS A CA 1
ATOM 1376 C C . LYS A 1 177 ? 0.308 5.906 5.759 1.00 89.44 177 LYS A C 1
ATOM 1378 O O . LYS A 1 177 ? 0.527 6.356 6.884 1.00 89.44 177 LYS A O 1
ATOM 1383 N N . PHE A 1 178 ? -0.799 5.240 5.430 1.00 91.56 178 PHE A N 1
ATOM 1384 C CA . PHE A 1 178 ? -1.838 4.894 6.388 1.00 91.56 178 PHE A CA 1
ATOM 1385 C C . PHE A 1 178 ? -1.265 4.098 7.564 1.00 91.56 178 PHE A C 1
ATOM 1387 O O . PHE A 1 178 ? -1.513 4.446 8.714 1.00 91.56 178 PHE A O 1
ATOM 1394 N N . LEU A 1 179 ? -0.446 3.080 7.298 1.00 92.06 179 LEU A N 1
ATOM 1395 C CA . LEU A 1 179 ? 0.119 2.234 8.343 1.00 92.06 179 LEU A CA 1
ATOM 1396 C C . LEU A 1 179 ? 1.065 3.003 9.271 1.00 92.06 179 LEU A C 1
ATOM 1398 O O . LEU A 1 179 ? 0.978 2.872 10.493 1.00 92.06 179 LEU A O 1
ATOM 1402 N N . GLY A 1 180 ? 1.926 3.854 8.703 1.00 88.75 180 GLY A N 1
ATOM 1403 C CA . GLY A 1 180 ? 2.783 4.745 9.485 1.00 88.75 180 GLY A CA 1
ATOM 1404 C C . GLY A 1 180 ? 1.976 5.661 10.411 1.00 88.75 180 GLY A C 1
ATOM 1405 O O . GLY A 1 180 ? 2.367 5.869 11.559 1.00 88.75 180 GLY A O 1
ATOM 1406 N N . TRP A 1 181 ? 0.838 6.169 9.930 1.00 89.00 181 TRP A N 1
ATOM 1407 C CA . TRP A 1 181 ? -0.065 7.023 10.698 1.00 89.00 181 TRP A CA 1
ATOM 1408 C C . TRP A 1 181 ? -0.832 6.227 11.761 1.00 89.00 181 TRP A C 1
ATOM 1410 O O . TRP A 1 181 ? -0.960 6.677 12.897 1.00 89.00 181 TRP A O 1
ATOM 1420 N N . TYR A 1 182 ? -1.282 5.016 11.435 1.00 88.31 182 TYR A N 1
ATOM 1421 C CA . TYR A 1 182 ? -2.014 4.142 12.350 1.00 88.31 182 TYR A CA 1
ATOM 1422 C C . TYR A 1 182 ? -1.158 3.729 13.558 1.00 88.31 182 TYR A C 1
ATOM 1424 O O . TYR A 1 182 ? -1.624 3.756 14.699 1.00 88.31 182 TYR A O 1
ATOM 1432 N N . MET A 1 183 ? 0.127 3.435 13.330 1.00 88.94 183 MET A N 1
ATOM 1433 C CA . MET A 1 183 ? 1.089 3.070 14.381 1.00 88.94 183 MET A CA 1
ATOM 1434 C C . MET A 1 183 ? 1.442 4.211 15.347 1.00 88.94 183 MET A C 1
ATOM 1436 O O . MET A 1 183 ? 2.046 3.958 16.389 1.00 88.94 183 MET A O 1
ATOM 1440 N N . GLN A 1 184 ? 1.088 5.461 15.037 1.00 87.69 184 GLN A N 1
ATOM 1441 C CA . GLN A 1 184 ? 1.295 6.585 15.954 1.00 87.69 184 GL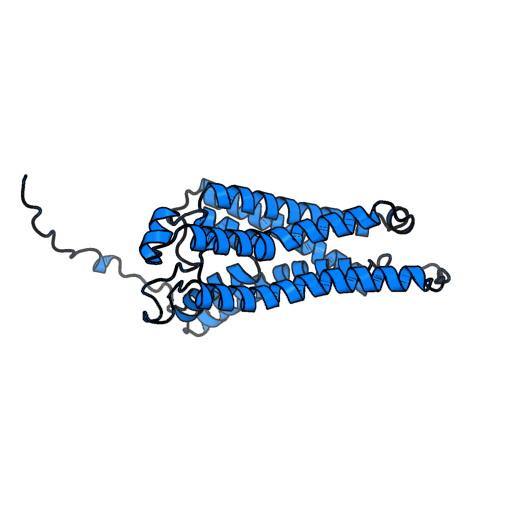N A CA 1
ATOM 1442 C C . GLN A 1 184 ? 0.442 6.487 17.229 1.00 87.69 184 GLN A C 1
ATOM 1444 O O . GLN A 1 184 ? 0.774 7.124 18.230 1.00 87.69 184 GLN A O 1
ATOM 1449 N N . GLY A 1 185 ? -0.635 5.694 17.197 1.00 85.62 185 GLY A N 1
ATOM 1450 C CA . GLY A 1 185 ? -1.614 5.604 18.278 1.00 85.62 185 GLY A CA 1
ATOM 1451 C C . GLY A 1 185 ? -2.492 6.855 18.396 1.00 85.62 185 GLY A C 1
ATOM 1452 O O . GLY A 1 185 ? -2.442 7.760 17.561 1.00 85.62 185 GLY A O 1
ATOM 1453 N N . ALA A 1 186 ? -3.326 6.895 19.438 1.00 81.19 186 ALA A N 1
ATOM 1454 C CA . ALA A 1 186 ? -4.265 7.995 19.671 1.00 81.19 186 ALA A CA 1
ATOM 1455 C C . ALA A 1 186 ? -3.584 9.290 20.159 1.00 81.19 186 ALA A C 1
ATOM 1457 O O . ALA A 1 186 ? -4.008 10.382 19.786 1.00 81.19 186 ALA A O 1
ATOM 1458 N N . ALA A 1 187 ? -2.510 9.172 20.949 1.00 82.88 187 ALA A N 1
ATOM 1459 C CA . ALA A 1 187 ? -1.783 10.293 21.549 1.00 82.88 187 ALA A CA 1
ATOM 1460 C C . ALA A 1 187 ? -0.285 10.238 21.184 1.00 82.88 187 ALA A C 1
ATOM 1462 O O . ALA A 1 187 ? 0.541 9.784 21.983 1.00 82.88 187 ALA A O 1
ATOM 1463 N N . PRO A 1 188 ? 0.094 10.647 19.961 1.00 84.50 188 PRO A N 1
ATOM 1464 C CA . PRO A 1 188 ? 1.475 10.541 19.521 1.00 84.50 188 PRO A CA 1
ATOM 1465 C C . PRO A 1 188 ? 2.395 11.533 20.228 1.00 84.50 188 PRO A C 1
ATOM 1467 O O . PRO A 1 188 ? 2.105 12.721 20.347 1.00 84.50 188 PRO A O 1
ATOM 1470 N N . THR A 1 189 ? 3.573 11.058 20.627 1.00 90.44 189 THR A N 1
ATOM 1471 C CA . THR A 1 189 ? 4.645 11.933 21.116 1.00 90.44 189 THR A CA 1
ATOM 1472 C C . THR A 1 189 ? 5.241 12.758 19.969 1.00 90.44 189 THR A C 1
ATOM 1474 O O . THR A 1 189 ? 5.276 12.314 18.819 1.00 90.44 189 THR A O 1
ATOM 1477 N N . ALA A 1 190 ? 5.816 13.929 20.267 1.00 90.50 190 ALA A N 1
ATOM 1478 C CA . ALA A 1 190 ? 6.502 14.756 19.263 1.00 90.50 190 ALA A CA 1
ATOM 1479 C C . ALA A 1 190 ? 7.625 13.998 18.521 1.00 90.50 190 ALA A C 1
ATOM 1481 O O . ALA A 1 190 ? 7.916 14.260 17.352 1.00 90.50 190 ALA A O 1
ATOM 1482 N N . THR A 1 191 ? 8.262 13.035 19.190 1.00 90.88 191 THR A N 1
ATOM 1483 C CA . THR A 1 191 ? 9.271 12.157 18.584 1.00 90.88 191 THR A CA 1
ATOM 1484 C C . THR A 1 191 ? 8.645 11.169 17.598 1.00 90.88 191 THR A C 1
ATOM 1486 O O . THR A 1 191 ? 9.199 10.970 16.517 1.00 90.88 191 THR A O 1
ATOM 1489 N N . ALA A 1 192 ? 7.487 10.585 17.922 1.00 85.25 192 ALA A N 1
ATOM 1490 C CA . ALA A 1 192 ? 6.755 9.704 17.010 1.00 85.25 192 ALA A CA 1
ATOM 1491 C C . ALA A 1 192 ? 6.287 10.452 15.751 1.00 85.25 192 ALA A C 1
ATOM 1493 O O . ALA A 1 192 ? 6.467 9.952 14.641 1.00 85.25 192 ALA A O 1
ATOM 1494 N N . ILE A 1 193 ? 5.791 11.684 15.912 1.00 83.56 193 ILE A N 1
ATOM 1495 C CA . ILE A 1 193 ? 5.394 12.554 14.793 1.00 83.56 193 ILE A CA 1
ATOM 1496 C C . ILE A 1 193 ? 6.591 12.844 13.881 1.00 83.56 193 ILE A C 1
ATOM 1498 O O . ILE A 1 193 ? 6.499 12.661 12.669 1.00 83.56 193 ILE A O 1
ATOM 1502 N N . ARG A 1 194 ? 7.743 13.233 14.445 1.00 88.50 194 ARG A N 1
ATOM 1503 C CA . ARG A 1 194 ? 8.962 13.495 13.657 1.00 88.50 194 ARG A CA 1
ATOM 1504 C C . ARG A 1 194 ? 9.429 12.268 12.873 1.00 88.50 194 ARG A C 1
ATOM 1506 O O . ARG A 1 194 ? 9.747 12.391 11.692 1.00 88.50 194 ARG A O 1
ATOM 1513 N N . ARG A 1 195 ? 9.436 11.088 13.503 1.00 88.25 195 ARG A N 1
ATOM 1514 C CA . ARG A 1 195 ? 9.801 9.823 12.839 1.00 88.25 195 ARG A CA 1
ATOM 1515 C C . ARG A 1 195 ? 8.845 9.488 11.698 1.00 88.25 195 ARG A C 1
ATOM 1517 O O . ARG A 1 195 ? 9.299 9.140 10.614 1.00 88.25 195 ARG A O 1
ATOM 1524 N N . PHE A 1 196 ? 7.543 9.646 11.918 1.00 86.75 196 PHE A N 1
ATOM 1525 C CA . PHE A 1 196 ? 6.539 9.442 10.877 1.00 86.75 196 PHE A CA 1
ATOM 1526 C C . PHE A 1 196 ? 6.697 10.420 9.712 1.00 86.75 196 PHE A C 1
ATOM 1528 O O . PHE A 1 196 ? 6.693 9.992 8.565 1.00 86.75 196 PHE A O 1
ATOM 1535 N N . ASN A 1 197 ? 6.902 11.711 9.983 1.00 85.25 197 ASN A N 1
ATOM 1536 C CA . ASN A 1 197 ? 7.110 12.706 8.929 1.00 85.25 197 ASN A CA 1
ATOM 1537 C C . ASN A 1 197 ? 8.360 12.387 8.098 1.00 85.25 197 ASN A C 1
ATOM 1539 O O . ASN A 1 197 ? 8.330 12.501 6.876 1.00 85.25 197 ASN A O 1
ATOM 1543 N N . SER A 1 198 ? 9.438 11.930 8.745 1.00 89.94 198 SER A N 1
ATOM 1544 C CA . SER A 1 198 ? 10.651 11.474 8.056 1.00 89.94 198 SER A CA 1
ATOM 1545 C C . SER A 1 198 ? 10.398 10.230 7.194 1.00 89.94 198 SER A C 1
ATOM 1547 O O . SER A 1 198 ? 10.827 10.191 6.038 1.00 89.94 198 SER A O 1
ATOM 1549 N N . TYR A 1 199 ? 9.650 9.249 7.708 1.00 89.62 199 TYR A N 1
ATOM 1550 C CA . TYR A 1 199 ? 9.230 8.072 6.945 1.00 89.62 199 TYR A CA 1
ATOM 1551 C C . TYR A 1 199 ? 8.382 8.461 5.725 1.00 89.62 199 TYR A C 1
ATOM 1553 O O . TYR A 1 199 ? 8.724 8.097 4.602 1.00 89.62 199 TYR A O 1
ATOM 1561 N N . CYS A 1 200 ? 7.334 9.264 5.914 1.00 87.69 200 CYS A N 1
ATOM 1562 C CA . CYS A 1 200 ? 6.469 9.734 4.833 1.00 87.69 200 CYS A CA 1
ATOM 1563 C C . CYS A 1 200 ? 7.229 10.552 3.790 1.00 87.69 200 CYS A C 1
ATOM 1565 O O . CYS A 1 200 ? 7.010 10.351 2.599 1.00 87.69 200 CYS A O 1
ATOM 1567 N N . GLY A 1 201 ? 8.147 11.425 4.214 1.00 89.19 201 GLY A N 1
ATOM 1568 C CA . GLY A 1 201 ? 9.027 12.160 3.306 1.00 89.19 201 GLY A CA 1
ATOM 1569 C C . GLY A 1 201 ? 9.902 11.224 2.471 1.00 89.19 201 GLY A C 1
ATOM 1570 O O . GLY A 1 201 ? 9.999 11.397 1.260 1.00 89.19 201 GLY A O 1
ATOM 1571 N N . THR A 1 202 ? 10.465 10.183 3.089 1.00 93.12 202 THR A N 1
ATOM 1572 C CA . THR A 1 202 ? 11.259 9.164 2.381 1.00 93.12 202 THR A CA 1
ATOM 1573 C C . THR A 1 202 ? 10.411 8.411 1.355 1.00 93.12 202 THR A C 1
ATOM 1575 O O . THR A 1 202 ? 10.807 8.304 0.198 1.00 93.12 202 THR A O 1
ATOM 1578 N N . ILE A 1 203 ? 9.222 7.941 1.742 1.00 93.00 203 ILE A N 1
ATOM 1579 C CA . ILE A 1 203 ? 8.300 7.249 0.830 1.00 93.00 203 ILE A CA 1
ATOM 1580 C C . ILE A 1 203 ? 7.885 8.162 -0.329 1.00 93.00 203 ILE A C 1
ATOM 1582 O O . ILE A 1 203 ? 7.916 7.730 -1.473 1.00 93.00 203 ILE A O 1
ATOM 1586 N N . LEU A 1 204 ? 7.563 9.430 -0.062 1.00 91.38 204 LEU A N 1
ATOM 1587 C CA . LEU A 1 204 ? 7.207 10.407 -1.095 1.00 91.38 204 LEU A CA 1
ATOM 1588 C C . LEU A 1 204 ? 8.322 10.620 -2.122 1.00 91.38 204 LEU A C 1
ATOM 1590 O O . LEU A 1 204 ? 8.039 10.702 -3.316 1.00 91.38 204 LEU A O 1
ATOM 1594 N N . LEU A 1 205 ? 9.578 10.695 -1.674 1.00 94.19 205 LEU A N 1
ATOM 1595 C CA . LEU A 1 205 ? 10.728 10.807 -2.572 1.00 94.19 205 LEU A CA 1
ATOM 1596 C C . LEU A 1 205 ? 10.847 9.574 -3.479 1.00 94.19 205 LEU A C 1
ATOM 1598 O O . LEU A 1 205 ? 11.036 9.719 -4.686 1.00 94.19 205 LEU A O 1
ATOM 1602 N N . LEU A 1 206 ? 10.679 8.371 -2.922 1.00 95.19 206 LEU A N 1
ATOM 1603 C CA . LEU A 1 206 ? 10.740 7.123 -3.691 1.00 95.19 206 LEU A CA 1
ATOM 1604 C C . LEU A 1 206 ? 9.533 6.947 -4.632 1.00 95.19 206 LEU A C 1
ATOM 1606 O O . LEU A 1 206 ? 9.684 6.455 -5.754 1.00 95.19 206 LEU A O 1
ATOM 1610 N N . ASP A 1 207 ? 8.341 7.389 -4.229 1.00 93.56 207 ASP A N 1
ATOM 1611 C CA . ASP A 1 207 ? 7.172 7.409 -5.111 1.00 93.56 207 ASP A CA 1
ATOM 1612 C C . ASP A 1 207 ? 7.396 8.399 -6.278 1.00 93.56 207 ASP A C 1
ATOM 1614 O O . ASP A 1 207 ? 7.062 8.101 -7.427 1.00 93.56 207 ASP A O 1
ATOM 1618 N N . GLY A 1 208 ? 8.063 9.531 -6.020 1.00 94.25 208 GLY A N 1
ATOM 1619 C CA . GLY A 1 208 ? 8.528 10.460 -7.053 1.00 94.25 208 GLY A CA 1
ATOM 1620 C C . GLY A 1 208 ? 9.495 9.810 -8.050 1.00 94.25 208 GLY A C 1
ATOM 1621 O O . GLY A 1 208 ? 9.368 10.022 -9.257 1.00 94.25 208 GLY A O 1
ATOM 1622 N N . CYS A 1 209 ? 10.407 8.944 -7.587 1.00 95.50 209 CYS A N 1
ATOM 1623 C CA . CYS A 1 209 ? 11.252 8.141 -8.479 1.00 95.50 209 CYS A CA 1
ATOM 1624 C C . CYS A 1 209 ? 10.418 7.236 -9.397 1.00 95.50 209 CYS A C 1
ATOM 1626 O O . CYS A 1 209 ? 10.730 7.134 -10.581 1.00 95.50 209 CYS A O 1
ATOM 1628 N N . SER A 1 210 ? 9.335 6.636 -8.892 1.00 94.31 210 SER A N 1
ATOM 1629 C CA . SER A 1 210 ? 8.421 5.814 -9.707 1.00 94.31 210 SER A CA 1
ATOM 1630 C C . SER A 1 210 ? 7.764 6.633 -10.820 1.00 94.31 210 SER A C 1
ATOM 1632 O O . SER A 1 210 ? 7.709 6.193 -11.969 1.00 94.31 210 SER A O 1
ATOM 1634 N N . PHE A 1 211 ? 7.316 7.852 -10.502 1.00 95.12 211 PHE A N 1
ATOM 1635 C CA . PHE A 1 211 ? 6.754 8.775 -11.489 1.00 95.12 211 PHE A CA 1
ATOM 1636 C C . PHE A 1 211 ? 7.778 9.142 -12.572 1.00 95.12 211 PHE A C 1
ATOM 1638 O O . PHE A 1 211 ? 7.478 9.052 -13.764 1.00 95.12 211 PHE A O 1
ATOM 1645 N N . VAL A 1 212 ? 9.007 9.492 -12.177 1.00 95.38 212 VAL A N 1
ATOM 1646 C CA . VAL A 1 212 ? 10.096 9.801 -13.120 1.00 95.38 212 VAL A CA 1
ATOM 1647 C C . VAL A 1 212 ? 10.439 8.588 -13.987 1.00 95.38 212 VAL A C 1
ATOM 1649 O O . VAL A 1 212 ? 10.644 8.744 -15.189 1.00 95.38 212 VAL A O 1
ATOM 1652 N N . ALA A 1 213 ? 10.459 7.381 -13.417 1.00 93.44 213 ALA A N 1
ATOM 1653 C CA . ALA A 1 213 ? 10.747 6.145 -14.143 1.00 93.44 213 ALA A CA 1
ATOM 1654 C C . ALA A 1 213 ? 9.695 5.846 -15.211 1.00 93.44 213 ALA A C 1
ATOM 1656 O O . ALA A 1 213 ? 10.043 5.516 -16.350 1.00 93.44 213 ALA A O 1
ATOM 1657 N N . LEU A 1 214 ? 8.419 6.017 -14.853 1.00 93.69 214 LEU A N 1
ATOM 1658 C CA . LEU A 1 214 ? 7.297 5.879 -15.772 1.00 93.69 214 LEU A CA 1
ATOM 1659 C C . LEU A 1 214 ? 7.379 6.910 -16.896 1.00 93.69 214 LEU A C 1
ATOM 1661 O O . LEU A 1 214 ? 7.306 6.543 -18.069 1.00 93.69 214 LEU A O 1
ATOM 1665 N N . TRP A 1 215 ? 7.578 8.184 -16.547 1.00 94.50 215 TRP A N 1
ATOM 1666 C CA . TRP A 1 215 ? 7.697 9.266 -17.520 1.00 94.50 215 TRP A CA 1
ATOM 1667 C C . TRP A 1 215 ? 8.858 9.028 -18.485 1.00 94.50 215 TRP A C 1
ATOM 1669 O O . TRP A 1 215 ? 8.651 9.055 -19.694 1.00 94.50 215 TRP A O 1
ATOM 1679 N N . ALA A 1 216 ? 10.052 8.717 -17.971 1.00 91.50 216 ALA A N 1
ATOM 1680 C CA . ALA A 1 216 ? 11.243 8.454 -18.776 1.00 91.50 216 ALA A CA 1
ATOM 1681 C C . ALA A 1 216 ? 11.097 7.225 -19.690 1.00 91.50 216 ALA A C 1
ATOM 1683 O O . ALA A 1 216 ? 11.726 7.166 -20.751 1.00 91.50 216 ALA A O 1
ATOM 1684 N N . GLY A 1 217 ? 10.290 6.240 -19.281 1.00 89.62 217 GLY A N 1
ATOM 1685 C CA . GLY A 1 217 ? 9.944 5.080 -20.099 1.00 89.62 217 GLY A CA 1
ATOM 1686 C C . GLY A 1 217 ? 8.950 5.409 -21.219 1.00 89.62 217 GLY A C 1
ATOM 1687 O O . GLY A 1 217 ? 9.112 4.916 -22.333 1.00 89.62 217 GLY A O 1
ATOM 1688 N N . ILE A 1 218 ? 7.947 6.254 -20.949 1.00 91.06 218 ILE A N 1
ATOM 1689 C CA . ILE A 1 218 ? 6.927 6.672 -21.931 1.00 91.06 218 ILE A CA 1
ATOM 1690 C C . ILE A 1 218 ? 7.492 7.684 -22.935 1.00 91.06 218 ILE A C 1
ATOM 1692 O O . ILE A 1 218 ? 7.216 7.584 -24.127 1.00 91.06 218 ILE A O 1
ATOM 1696 N N . SER A 1 219 ? 8.297 8.644 -22.475 1.00 92.25 219 SER A N 1
ATOM 1697 C CA . SER A 1 219 ? 8.868 9.712 -23.305 1.00 92.25 219 SER A CA 1
ATOM 1698 C C . SER A 1 219 ? 10.021 9.250 -24.203 1.00 92.25 219 SER A C 1
ATOM 1700 O O . SER A 1 219 ? 10.507 10.026 -25.026 1.00 92.25 219 SER A O 1
ATOM 1702 N N . GLY A 1 220 ? 10.494 8.011 -24.030 1.00 86.81 220 GLY A N 1
ATOM 1703 C CA . GLY A 1 220 ? 11.645 7.471 -24.752 1.00 86.81 220 GLY A CA 1
ATOM 1704 C C . GLY A 1 220 ? 12.993 8.052 -24.311 1.00 86.81 220 GLY A C 1
ATOM 1705 O O . GLY A 1 220 ? 13.985 7.869 -25.011 1.00 86.81 220 GLY A O 1
ATOM 1706 N N . TRP A 1 221 ? 13.060 8.745 -23.165 1.00 84.44 221 TRP A N 1
ATOM 1707 C CA . TRP A 1 221 ? 14.324 9.256 -22.602 1.00 84.44 221 TRP A CA 1
ATOM 1708 C C . TRP A 1 221 ? 15.276 8.138 -22.177 1.00 84.44 221 TRP A C 1
ATOM 1710 O O . TRP A 1 221 ? 16.486 8.332 -22.099 1.00 84.44 221 TRP A O 1
ATOM 1720 N N . THR A 1 222 ? 14.719 6.970 -21.874 1.00 85.25 222 THR A N 1
ATOM 1721 C CA . THR A 1 222 ? 15.458 5.773 -21.480 1.00 85.25 222 THR A CA 1
ATOM 1722 C C . THR A 1 222 ? 14.976 4.580 -22.287 1.00 85.25 222 THR A C 1
ATOM 1724 O O . THR A 1 222 ? 13.917 4.630 -22.916 1.00 85.25 222 THR A O 1
ATOM 1727 N N . THR A 1 223 ? 15.739 3.487 -22.258 1.00 82.69 223 THR A N 1
ATOM 1728 C CA . THR A 1 223 ? 15.285 2.211 -22.808 1.00 82.69 223 THR A CA 1
ATOM 1729 C C . THR A 1 223 ? 13.943 1.842 -22.183 1.00 82.69 223 THR A C 1
ATOM 1731 O O . THR A 1 223 ? 13.808 1.859 -20.957 1.00 82.69 223 THR A O 1
ATOM 1734 N N . ARG A 1 224 ? 12.954 1.525 -23.024 1.00 82.44 224 ARG A N 1
ATOM 1735 C CA . ARG A 1 224 ? 11.595 1.237 -22.570 1.00 82.44 224 ARG A CA 1
ATOM 1736 C C . ARG A 1 224 ? 11.634 0.086 -21.553 1.00 82.44 224 ARG A C 1
ATOM 1738 O O . ARG A 1 224 ? 12.127 -0.997 -21.895 1.00 82.44 224 ARG A O 1
ATOM 1745 N N . PRO A 1 225 ? 11.170 0.306 -20.311 1.00 83.56 225 PRO A N 1
ATOM 1746 C CA . PRO A 1 225 ? 11.097 -0.766 -19.335 1.00 83.56 225 PRO A CA 1
ATOM 1747 C C . PRO A 1 225 ? 10.053 -1.800 -19.772 1.00 83.56 225 PRO A C 1
ATOM 1749 O O . PRO A 1 225 ? 9.111 -1.450 -20.493 1.00 83.56 225 PRO A O 1
ATOM 1752 N N . PRO A 1 226 ? 10.187 -3.066 -19.348 1.00 82.88 226 PRO A N 1
ATOM 1753 C CA . PRO A 1 226 ? 9.187 -4.070 -19.670 1.00 82.88 226 PRO A CA 1
ATOM 1754 C C . PRO A 1 226 ? 7.825 -3.673 -19.094 1.00 82.88 226 PRO A C 1
ATOM 1756 O O . PRO A 1 226 ? 7.743 -3.035 -18.038 1.00 82.88 226 PRO A O 1
ATOM 1759 N N . VAL A 1 227 ? 6.748 -4.067 -19.778 1.00 84.69 227 VAL A N 1
ATOM 1760 C CA . VAL A 1 227 ? 5.377 -3.655 -19.431 1.00 84.69 227 VAL A CA 1
ATOM 1761 C C . VAL A 1 227 ? 5.038 -3.888 -17.952 1.00 84.69 227 VAL A C 1
ATOM 1763 O O . VAL A 1 227 ? 4.537 -2.951 -17.333 1.00 84.69 227 VAL A O 1
ATOM 1766 N N . PRO A 1 228 ? 5.355 -5.044 -17.333 1.00 83.38 228 PRO A N 1
ATOM 1767 C CA . PRO A 1 228 ? 5.048 -5.274 -15.920 1.00 83.38 228 PRO A CA 1
ATOM 1768 C C . PRO A 1 228 ? 5.650 -4.213 -14.982 1.00 83.38 228 PRO A C 1
ATOM 1770 O O . PRO A 1 228 ? 4.983 -3.756 -14.058 1.00 83.38 228 PRO A O 1
ATOM 1773 N N . LEU A 1 229 ? 6.861 -3.726 -15.272 1.00 85.94 229 LEU A N 1
ATOM 1774 C CA . LEU A 1 229 ? 7.510 -2.669 -14.491 1.00 85.94 229 LEU A CA 1
ATOM 1775 C C . LEU A 1 229 ? 6.810 -1.325 -14.656 1.00 85.94 229 LEU A C 1
ATOM 1777 O O . LEU A 1 229 ? 6.641 -0.594 -13.685 1.00 85.94 229 LEU A O 1
ATOM 1781 N N . MET A 1 230 ? 6.368 -1.012 -15.880 1.00 88.94 230 MET A N 1
ATOM 1782 C CA . MET A 1 230 ? 5.571 0.187 -16.140 1.00 88.94 230 MET A CA 1
ATOM 1783 C C . MET A 1 230 ? 4.275 0.175 -15.334 1.00 88.94 230 MET A C 1
ATOM 1785 O O . MET A 1 230 ? 3.881 1.218 -14.816 1.00 88.94 230 MET A O 1
ATOM 1789 N N . VAL A 1 231 ? 3.630 -0.989 -15.189 1.00 86.94 231 VAL A N 1
ATOM 1790 C CA . VAL A 1 231 ? 2.427 -1.100 -14.357 1.00 86.94 231 VAL A CA 1
ATOM 1791 C C . VAL A 1 231 ? 2.770 -0.838 -12.890 1.00 86.94 231 VAL A C 1
ATOM 1793 O O . VAL A 1 231 ? 2.110 -0.004 -12.270 1.00 86.94 231 VAL A O 1
ATOM 1796 N N . CYS A 1 232 ? 3.837 -1.437 -12.352 1.00 88.56 232 CYS A N 1
ATOM 1797 C CA . CYS A 1 232 ? 4.301 -1.149 -10.988 1.00 88.56 232 CYS A CA 1
ATOM 1798 C C . CYS A 1 232 ? 4.553 0.349 -10.774 1.00 88.56 232 CYS A C 1
ATOM 1800 O O . CYS A 1 232 ? 4.032 0.941 -9.829 1.00 88.56 232 CYS A O 1
ATOM 1802 N N . TYR A 1 233 ? 5.288 0.981 -11.692 1.00 92.44 233 TYR A N 1
ATOM 1803 C CA . TYR A 1 233 ? 5.553 2.414 -11.631 1.00 92.44 233 TYR A CA 1
ATOM 1804 C C . TYR A 1 233 ? 4.271 3.237 -11.691 1.00 92.44 233 TYR A C 1
ATOM 1806 O O . TYR A 1 233 ? 4.151 4.206 -10.950 1.00 92.44 233 TYR A O 1
ATOM 1814 N N . SER A 1 234 ? 3.300 2.851 -12.524 1.00 90.88 234 SER A N 1
ATOM 1815 C CA . SER A 1 234 ? 2.023 3.562 -12.630 1.00 90.88 234 SER A CA 1
ATOM 1816 C C . SER A 1 234 ? 1.214 3.527 -11.340 1.00 90.88 234 SER A C 1
ATOM 1818 O O . SER A 1 234 ? 0.640 4.543 -10.960 1.00 90.88 234 SER A O 1
ATOM 1820 N N . VAL A 1 235 ? 1.220 2.399 -10.630 1.00 87.56 235 VAL A N 1
ATOM 1821 C CA . VAL A 1 235 ? 0.490 2.248 -9.369 1.00 87.56 235 VAL A CA 1
ATOM 1822 C C . VAL A 1 235 ? 1.134 3.107 -8.285 1.00 87.56 235 VAL A C 1
ATOM 1824 O O . VAL A 1 235 ? 0.447 3.902 -7.647 1.00 87.56 235 VAL A O 1
ATOM 1827 N N . THR A 1 236 ? 2.456 3.032 -8.130 1.00 89.38 236 THR A N 1
ATOM 1828 C CA . THR A 1 236 ? 3.175 3.845 -7.138 1.00 89.38 236 THR A CA 1
ATOM 1829 C C . THR A 1 236 ? 3.114 5.342 -7.472 1.00 89.38 236 THR A C 1
ATOM 1831 O O . THR A 1 236 ? 2.919 6.178 -6.589 1.00 89.38 236 THR A O 1
ATOM 1834 N N . ALA A 1 237 ? 3.190 5.703 -8.756 1.00 90.75 237 ALA A N 1
ATOM 1835 C CA . ALA A 1 237 ? 3.016 7.079 -9.217 1.00 90.75 237 ALA A CA 1
ATOM 1836 C C . ALA A 1 237 ? 1.587 7.600 -8.982 1.00 90.75 237 ALA A C 1
ATOM 1838 O O . ALA A 1 237 ? 1.408 8.763 -8.625 1.00 90.75 237 ALA A O 1
ATOM 1839 N N . ALA A 1 238 ? 0.561 6.757 -9.132 1.00 88.00 238 ALA A N 1
ATOM 1840 C CA . ALA A 1 238 ? -0.812 7.134 -8.806 1.00 88.00 238 ALA A CA 1
ATOM 1841 C C . ALA A 1 238 ? -0.961 7.445 -7.309 1.00 88.00 238 ALA A C 1
ATOM 1843 O O . ALA A 1 238 ? -1.587 8.446 -6.957 1.00 88.00 238 ALA A O 1
ATOM 1844 N N . SER A 1 239 ? -0.325 6.660 -6.433 1.00 84.75 239 SER A N 1
ATOM 1845 C CA . SER A 1 239 ? -0.254 6.966 -5.000 1.00 84.75 239 SER A CA 1
ATOM 1846 C C . SER A 1 239 ? 0.426 8.322 -4.748 1.00 84.75 239 SER A C 1
ATOM 1848 O O . SER A 1 239 ? -0.100 9.124 -3.980 1.00 84.75 239 SER A O 1
ATOM 1850 N N . PHE A 1 240 ? 1.532 8.647 -5.427 1.00 87.00 240 PHE A N 1
ATOM 1851 C CA . PHE A 1 240 ? 2.168 9.971 -5.310 1.00 87.00 240 PHE A CA 1
ATOM 1852 C C . PHE A 1 240 ? 1.196 11.123 -5.616 1.00 87.00 240 PHE A C 1
ATOM 1854 O O . PHE A 1 240 ? 1.108 12.085 -4.852 1.00 87.00 240 PHE A O 1
ATOM 1861 N N . MET A 1 241 ? 0.426 10.998 -6.701 1.00 86.31 241 MET A N 1
ATOM 1862 C CA . MET A 1 241 ? -0.534 12.015 -7.147 1.00 86.31 241 MET A CA 1
ATOM 1863 C C . MET A 1 241 ? -1.791 12.089 -6.271 1.00 86.31 241 MET A C 1
ATOM 1865 O O . MET A 1 241 ? -2.419 13.143 -6.177 1.00 86.31 241 MET A O 1
ATOM 1869 N N . ALA A 1 242 ? -2.152 11.000 -5.592 1.00 83.44 242 ALA A N 1
ATOM 1870 C CA . ALA A 1 242 ? -3.334 10.949 -4.738 1.00 83.44 242 ALA A CA 1
ATOM 1871 C C . ALA A 1 242 ? -3.261 11.938 -3.558 1.00 83.44 242 ALA A C 1
ATOM 1873 O O . ALA A 1 242 ? -4.285 12.499 -3.171 1.00 83.44 242 ALA A O 1
ATOM 1874 N N . ILE A 1 243 ? -2.065 12.201 -3.017 1.00 78.88 243 ILE A N 1
ATOM 1875 C CA . ILE A 1 243 ? -1.858 13.112 -1.874 1.00 78.88 243 ILE A CA 1
ATOM 1876 C C . ILE A 1 243 ? -2.225 14.555 -2.196 1.00 78.88 243 ILE A C 1
ATOM 1878 O O . ILE A 1 243 ? -3.071 15.100 -1.487 1.00 78.88 243 ILE A O 1
ATOM 1882 N N . PRO A 1 244 ? -1.620 15.208 -3.210 1.00 75.75 244 PRO A N 1
ATOM 1883 C CA . PRO A 1 244 ? -1.978 16.578 -3.535 1.00 75.75 244 PRO A CA 1
ATOM 1884 C C . PRO A 1 244 ? -3.451 16.671 -3.930 1.00 75.75 244 PRO A C 1
ATOM 1886 O O . PRO A 1 244 ? -4.124 17.581 -3.467 1.00 75.75 244 PRO A O 1
ATOM 1889 N N . CYS A 1 245 ? -3.995 15.699 -4.674 1.00 76.44 245 CYS A N 1
ATOM 1890 C CA . CYS A 1 245 ? -5.422 15.677 -5.007 1.00 76.44 245 CYS A CA 1
ATOM 1891 C C . CYS A 1 245 ? -6.317 15.639 -3.759 1.00 76.44 245 CYS A C 1
ATOM 1893 O O . CYS A 1 245 ? -7.282 16.400 -3.671 1.00 76.44 245 CYS A O 1
ATOM 1895 N N . TRP A 1 246 ? -5.993 14.794 -2.779 1.00 78.06 246 TRP A N 1
ATOM 1896 C CA . TRP A 1 246 ? -6.742 14.702 -1.527 1.00 78.06 246 TRP A CA 1
ATOM 1897 C C . TRP A 1 246 ? -6.588 15.961 -0.663 1.00 78.06 246 TRP A C 1
ATOM 1899 O O . TRP A 1 246 ? -7.582 16.495 -0.169 1.00 78.06 246 TRP A O 1
ATOM 1909 N N . ALA A 1 247 ? -5.369 16.488 -0.537 1.00 75.06 247 ALA A N 1
ATOM 1910 C CA . ALA A 1 247 ? -5.101 17.728 0.186 1.00 75.06 247 ALA A CA 1
ATOM 1911 C C . ALA A 1 247 ? -5.855 18.915 -0.435 1.00 75.06 247 ALA A C 1
ATOM 1913 O O . ALA A 1 247 ? -6.520 19.666 0.278 1.00 75.06 247 ALA A O 1
ATOM 1914 N N . THR A 1 248 ? -5.827 19.052 -1.763 1.00 72.19 248 THR A N 1
ATOM 1915 C CA . THR A 1 248 ? -6.599 20.064 -2.492 1.00 72.19 248 THR A CA 1
ATOM 1916 C C . THR A 1 248 ? -8.100 19.881 -2.275 1.00 72.19 248 THR A C 1
ATOM 1918 O O . THR A 1 248 ? -8.789 20.866 -2.026 1.00 72.19 248 THR A O 1
ATOM 1921 N N . ALA A 1 249 ? -8.616 18.648 -2.293 1.00 73.75 249 ALA A N 1
ATOM 1922 C CA . ALA A 1 249 ? -10.030 18.384 -2.027 1.00 73.75 249 ALA A CA 1
ATOM 1923 C C . ALA A 1 249 ? -10.452 18.818 -0.611 1.00 73.75 249 ALA A C 1
ATOM 1925 O O . ALA A 1 249 ? -11.510 19.425 -0.453 1.00 73.75 249 ALA A O 1
ATOM 1926 N N . ILE A 1 250 ? -9.617 18.580 0.407 1.00 72.31 250 ILE A N 1
ATOM 1927 C CA . ILE A 1 250 ? -9.873 19.065 1.773 1.00 72.31 250 ILE A CA 1
ATOM 1928 C C . ILE A 1 250 ? -9.853 20.590 1.828 1.00 72.31 250 ILE A C 1
ATOM 1930 O O . ILE A 1 250 ? -10.742 21.186 2.434 1.00 72.31 250 ILE A O 1
ATOM 1934 N N . LEU A 1 251 ? -8.858 21.228 1.207 1.00 70.94 251 LEU A N 1
ATOM 1935 C CA . LEU A 1 251 ? -8.746 22.688 1.196 1.00 70.94 251 LEU A CA 1
ATOM 1936 C C . LEU A 1 251 ? -9.959 23.339 0.518 1.00 70.94 251 LEU A C 1
ATOM 1938 O O . LEU A 1 251 ? -10.502 24.302 1.055 1.00 70.94 251 LEU A O 1
ATOM 1942 N N . LEU A 1 252 ? -10.429 22.776 -0.599 1.00 72.62 252 LEU A N 1
ATOM 1943 C CA . LEU A 1 252 ? -11.640 23.224 -1.292 1.00 72.62 252 LEU A CA 1
ATOM 1944 C C . LEU A 1 252 ? -12.912 22.976 -0.467 1.00 72.62 252 LEU A C 1
ATOM 1946 O O . LEU A 1 252 ? -13.791 23.830 -0.408 1.00 72.62 252 LEU A O 1
ATOM 1950 N N . ALA A 1 253 ? -13.017 21.831 0.211 1.00 71.38 253 ALA A N 1
ATOM 1951 C CA . ALA A 1 253 ? -14.161 21.543 1.075 1.00 71.38 253 ALA A CA 1
ATOM 1952 C C . ALA A 1 253 ? -14.206 22.464 2.310 1.00 71.38 253 ALA A C 1
ATOM 1954 O O . ALA A 1 253 ? -15.291 22.860 2.742 1.00 71.38 253 ALA A O 1
ATOM 1955 N N . ARG A 1 254 ? -13.039 22.842 2.856 1.00 70.12 254 ARG A N 1
ATOM 1956 C CA . ARG A 1 254 ? -12.920 23.843 3.928 1.00 70.12 254 ARG A CA 1
ATOM 1957 C C . ARG A 1 254 ? -13.289 25.244 3.433 1.00 70.12 254 ARG A C 1
ATOM 1959 O O . ARG A 1 254 ? -14.041 25.929 4.118 1.00 70.12 254 ARG A O 1
ATOM 1966 N N . SER A 1 255 ? -12.815 25.670 2.259 1.00 71.81 255 SER A N 1
ATOM 1967 C CA . SER A 1 255 ? -13.137 27.004 1.723 1.00 71.81 255 SER A CA 1
ATOM 1968 C C . SER A 1 255 ? -14.612 27.159 1.343 1.00 71.81 255 SER A C 1
ATOM 1970 O O . SER A 1 255 ? -15.157 28.253 1.453 1.00 71.81 255 SER A O 1
ATOM 1972 N N . ALA A 1 256 ? -15.273 26.064 0.961 1.00 81.50 256 ALA A N 1
ATOM 1973 C CA . ALA A 1 256 ? -16.706 26.028 0.680 1.00 81.50 256 ALA A CA 1
ATOM 1974 C C . ALA A 1 256 ? -17.594 25.947 1.941 1.00 81.50 256 ALA A C 1
ATOM 1976 O O . ALA A 1 256 ? -18.815 25.899 1.812 1.00 81.50 256 ALA A O 1
ATOM 1977 N N . GLY A 1 257 ? -17.016 25.884 3.149 1.00 78.50 257 GLY A N 1
ATOM 1978 C CA . GLY A 1 257 ? -17.771 25.736 4.401 1.00 78.50 257 GLY A CA 1
ATOM 1979 C C . GLY A 1 257 ? -18.490 24.388 4.553 1.00 78.50 257 GLY A C 1
ATOM 1980 O O . GLY A 1 257 ? -19.383 24.264 5.386 1.00 78.50 257 GLY A O 1
ATOM 1981 N N . ILE A 1 258 ? -18.127 23.384 3.745 1.00 75.69 258 ILE A N 1
ATOM 1982 C CA . ILE A 1 258 ? -18.739 22.044 3.762 1.00 75.69 258 ILE A CA 1
ATOM 1983 C C . ILE A 1 258 ? -18.211 21.238 4.944 1.00 75.69 258 ILE A C 1
ATOM 1985 O O . ILE A 1 258 ? -18.956 20.514 5.602 1.00 75.69 258 ILE A O 1
ATOM 1989 N N . LEU A 1 259 ? -16.906 21.341 5.200 1.00 69.44 259 LEU A N 1
ATOM 1990 C CA . LEU A 1 259 ? -16.328 20.795 6.415 1.00 69.44 259 LEU A CA 1
ATOM 1991 C C . LEU A 1 259 ? -16.563 21.804 7.536 1.00 69.44 259 LEU A C 1
ATOM 1993 O O . LEU A 1 259 ? -16.252 22.983 7.328 1.00 69.44 259 LEU A O 1
ATOM 1997 N N . PRO A 1 260 ? -17.079 21.374 8.706 1.00 63.88 260 PRO A N 1
ATOM 1998 C CA . PRO A 1 260 ? -17.139 22.253 9.858 1.00 63.88 260 PRO A CA 1
ATOM 1999 C C . PRO A 1 260 ? -15.731 22.796 10.051 1.00 63.88 260 PRO A C 1
ATOM 2001 O O . PRO A 1 260 ? -14.763 22.030 10.126 1.00 63.88 260 PRO A O 1
ATOM 2004 N N . GLY A 1 261 ? -15.598 24.123 10.033 1.00 57.38 261 GLY A N 1
ATOM 2005 C CA . GLY A 1 261 ? -14.330 24.725 10.397 1.00 57.38 261 GLY A CA 1
ATOM 2006 C C . GLY A 1 261 ? -13.920 24.147 11.748 1.00 57.38 261 GLY A C 1
ATOM 2007 O O . GLY A 1 261 ? -14.779 23.831 12.573 1.00 57.38 261 GLY A O 1
ATOM 2008 N N . GLU A 1 262 ? -12.622 24.075 12.025 1.00 55.16 262 GLU A N 1
ATOM 2009 C CA . GLU A 1 262 ? -12.107 23.978 13.401 1.00 55.16 262 GLU A CA 1
ATOM 2010 C C . GLU A 1 262 ? -12.469 25.259 14.197 1.00 55.16 262 GLU A C 1
ATOM 2012 O O . GLU A 1 262 ? -11.676 25.802 14.960 1.00 55.16 262 GLU A O 1
ATOM 2017 N N . GLY A 1 263 ? -13.659 25.816 13.956 1.00 47.34 263 GLY A N 1
ATOM 2018 C CA . GLY A 1 263 ? -14.238 26.949 14.622 1.00 47.34 263 GLY A CA 1
ATOM 2019 C C . GLY A 1 263 ? -14.481 26.527 16.046 1.00 47.34 263 GLY A C 1
ATOM 2020 O O . GLY A 1 263 ? -15.397 25.754 16.303 1.00 47.34 263 GLY A O 1
ATOM 2021 N N . ARG A 1 264 ? -13.596 27.020 16.919 1.00 49.41 264 ARG A N 1
ATOM 2022 C CA . ARG A 1 264 ? -13.750 27.107 18.369 1.00 49.41 264 ARG A CA 1
ATOM 2023 C C . ARG A 1 264 ? -14.621 25.982 18.903 1.00 49.41 264 ARG A C 1
ATOM 2025 O O . ARG A 1 264 ? -15.805 26.174 19.162 1.00 49.41 264 ARG A O 1
ATOM 2032 N N . ARG A 1 265 ? -14.012 24.818 19.128 1.00 50.09 265 ARG A N 1
ATOM 2033 C CA . ARG A 1 265 ? -14.480 2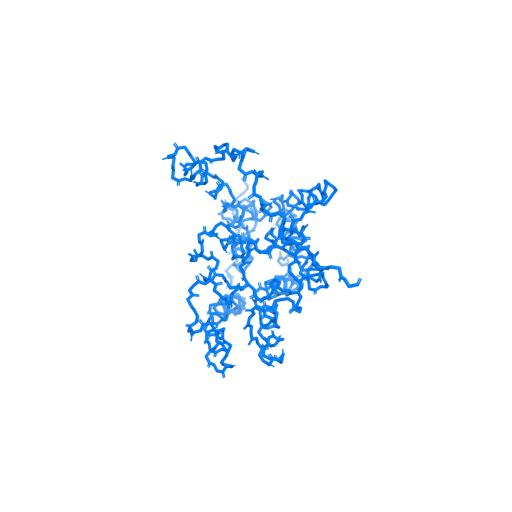3.996 20.240 1.00 50.09 265 ARG A CA 1
ATOM 2034 C C . ARG A 1 265 ? -14.419 24.944 21.439 1.00 50.09 265 ARG A C 1
ATOM 2036 O O . ARG A 1 265 ? -13.330 25.361 21.815 1.00 50.09 265 ARG A O 1
ATOM 2043 N N . ASN A 1 266 ? -15.569 25.464 21.861 1.00 51.31 266 ASN A N 1
ATOM 2044 C CA . ASN A 1 266 ? -15.637 26.365 22.995 1.00 51.31 266 ASN A CA 1
ATOM 2045 C C . ASN A 1 266 ? -15.080 25.559 24.165 1.00 51.31 266 ASN A C 1
ATOM 2047 O O . ASN A 1 266 ? -15.728 24.624 24.626 1.00 51.31 266 ASN A O 1
ATOM 2051 N N . ASP A 1 267 ? -13.887 25.914 24.641 1.00 55.84 267 ASP A N 1
ATOM 2052 C CA . ASP A 1 267 ? -13.283 25.321 25.842 1.00 55.84 267 ASP A CA 1
ATOM 2053 C C . ASP A 1 267 ? -14.179 25.498 27.091 1.00 55.84 267 ASP A C 1
ATOM 2055 O O . ASP A 1 267 ? -13.912 24.930 28.144 1.00 55.84 267 ASP A O 1
ATOM 2059 N N . ASN A 1 268 ? -15.285 26.237 26.958 1.00 58.06 268 ASN A N 1
ATOM 2060 C CA . ASN A 1 268 ? -16.301 26.439 27.980 1.00 58.06 268 ASN A CA 1
ATOM 2061 C C . ASN A 1 268 ? -17.291 25.268 28.141 1.00 58.06 268 ASN A C 1
ATOM 2063 O O . ASN A 1 268 ? -17.942 25.213 29.176 1.00 58.06 268 ASN A O 1
ATOM 2067 N N . ASP A 1 269 ? -17.384 24.314 27.204 1.00 54.09 269 ASP A N 1
ATOM 2068 C CA . ASP A 1 269 ? -18.285 23.148 27.352 1.00 54.09 269 ASP A CA 1
ATOM 2069 C C . ASP A 1 269 ? -17.613 21.951 28.068 1.00 54.09 269 ASP A C 1
ATOM 2071 O O . ASP A 1 269 ? -18.185 20.867 28.171 1.00 54.09 269 ASP A O 1
ATOM 2075 N N . ALA A 1 270 ? -16.383 22.124 28.574 1.00 53.25 270 ALA A N 1
ATOM 2076 C CA . ALA A 1 270 ? -15.631 21.095 29.303 1.00 53.25 270 ALA A CA 1
ATOM 2077 C C . ALA A 1 270 ? -15.857 21.101 30.833 1.00 53.25 270 ALA A C 1
ATOM 2079 O O . ALA A 1 270 ? -15.227 20.319 31.545 1.00 53.25 270 ALA A O 1
ATOM 2080 N N . LEU A 1 271 ? -16.741 21.953 31.356 1.00 51.78 271 LEU A N 1
ATOM 2081 C CA . LEU A 1 271 ? -16.997 22.117 32.791 1.00 51.78 271 LEU A CA 1
ATOM 2082 C C . LEU A 1 271 ? -18.490 21.956 33.089 1.00 51.78 271 LEU A C 1
ATOM 2084 O O . LEU A 1 271 ? -19.168 22.938 33.324 1.00 51.78 271 LEU A O 1
ATOM 2088 N N . ASP A 1 272 ? -18.990 20.723 33.019 1.00 50.38 272 ASP A N 1
ATOM 2089 C CA . ASP A 1 272 ? -20.123 20.234 33.826 1.00 50.38 272 ASP A CA 1
ATOM 2090 C C . ASP A 1 272 ? -20.331 18.738 33.537 1.00 50.38 272 ASP A C 1
ATOM 2092 O O . ASP A 1 272 ? -21.370 18.282 33.063 1.00 50.38 272 ASP A O 1
ATOM 2096 N N . ILE A 1 273 ? -19.300 17.929 33.804 1.00 54.50 273 ILE A N 1
ATOM 2097 C CA . ILE A 1 273 ? -19.538 16.511 34.081 1.00 54.50 273 ILE A CA 1
ATOM 2098 C C . ILE A 1 273 ? -19.853 16.457 35.578 1.00 54.50 273 ILE A C 1
ATOM 2100 O O . ILE A 1 273 ? -18.936 16.675 36.376 1.00 54.50 273 ILE A O 1
ATOM 2104 N N . PRO A 1 274 ? -21.109 16.215 35.995 1.00 53.75 274 PRO A N 1
ATOM 2105 C CA . PRO A 1 274 ? -21.410 16.022 37.401 1.00 53.75 274 PRO A CA 1
ATOM 2106 C C . PRO A 1 274 ? -20.575 14.838 37.881 1.00 53.75 274 PRO A C 1
ATOM 2108 O O . PRO A 1 274 ? -20.705 13.726 37.367 1.00 53.75 274 PRO A O 1
ATOM 2111 N N . LEU A 1 275 ? -19.679 15.095 38.836 1.00 55.66 275 LEU A N 1
ATOM 2112 C CA . LEU A 1 275 ? -18.963 14.070 39.585 1.00 55.66 275 LEU A CA 1
ATOM 2113 C C . LEU A 1 275 ? -20.008 13.233 40.325 1.00 55.66 275 LEU A C 1
ATOM 2115 O O . LEU A 1 275 ? -20.387 13.524 41.458 1.00 55.66 275 LEU A O 1
ATOM 2119 N N . GLY A 1 276 ? -20.526 12.223 39.629 1.00 61.47 276 GLY A N 1
ATOM 2120 C CA . GLY A 1 276 ? -21.369 11.192 40.193 1.00 61.47 276 GLY A CA 1
ATOM 2121 C C . GLY A 1 276 ? -20.602 10.528 41.323 1.00 61.47 276 GLY A C 1
ATOM 2122 O O . GLY A 1 276 ? -19.517 9.991 41.117 1.00 61.47 276 GLY A O 1
ATOM 2123 N N . HIS A 1 277 ? -21.176 10.645 42.513 1.00 58.69 277 HIS A N 1
ATOM 2124 C CA . HIS A 1 277 ? -20.767 10.037 43.768 1.00 58.69 277 HIS A CA 1
ATOM 2125 C C . HIS A 1 277 ? -20.157 8.643 43.544 1.00 58.69 277 HIS A C 1
ATOM 2127 O O . HIS A 1 277 ? -20.867 7.693 43.223 1.00 58.69 277 HIS A O 1
ATOM 2133 N N . ILE A 1 278 ? -18.839 8.520 43.711 1.00 63.59 278 ILE A N 1
ATOM 2134 C CA . ILE A 1 278 ? -18.181 7.219 43.833 1.00 63.59 278 ILE A CA 1
ATOM 2135 C C . ILE A 1 278 ? -18.453 6.756 45.274 1.00 63.59 278 ILE A C 1
ATOM 2137 O O . ILE A 1 278 ? -18.059 7.472 46.201 1.00 63.59 278 ILE A O 1
ATOM 2141 N N . PRO A 1 279 ? -19.183 5.648 45.498 1.00 56.78 279 PRO A N 1
ATOM 2142 C CA . PRO A 1 279 ? -19.370 5.111 46.838 1.00 56.78 279 PRO A CA 1
ATOM 2143 C C . PRO A 1 279 ? -18.033 4.567 47.376 1.00 56.78 279 PRO A C 1
ATOM 2145 O O . PRO A 1 279 ? -17.248 4.023 46.596 1.00 56.78 279 PRO A O 1
ATOM 2148 N N . PRO A 1 280 ? -17.748 4.745 48.677 1.00 66.75 280 PRO A N 1
ATOM 2149 C CA . PRO A 1 280 ? -16.562 4.178 49.302 1.00 66.75 280 PRO A CA 1
ATOM 2150 C C . PRO A 1 280 ? -16.744 2.671 49.526 1.00 66.75 280 PRO A C 1
ATOM 2152 O O . PRO A 1 280 ? -17.744 2.265 50.120 1.00 66.75 280 PRO A O 1
ATOM 2155 N N . ASP A 1 281 ? -15.752 1.895 49.087 1.00 67.38 281 ASP A N 1
ATOM 2156 C CA . ASP A 1 281 ? -15.472 0.531 49.557 1.00 67.38 281 ASP A CA 1
ATOM 2157 C C . ASP A 1 281 ? -14.329 0.567 50.585 1.00 67.38 281 ASP A C 1
ATOM 2159 O O . ASP A 1 281 ? -13.354 1.331 50.359 1.00 67.38 281 ASP A O 1
#

Sequence (281 aa):
FSPTASHKPMTPEKAQQEVNILLGFLASYVLRAFTSSAEAWLRRACHICVCGRGAGEGAILASERGLGWREAKVRLDASDEVQLICLAAVRLLFWHWMQPVAYALLLYSWSDDAYFGKMWNLQAVLAAAVLLREALYFSCTILALIRCPSFLLIDIAATWRSGARGEAFSCVMMPEKFLGWYMQGAAPTATAIRRFNSYCGTILLLDGCSFVALWAGISGWTTRPPVPLMVCYSVTAASFMAIPCWATAILLARSAGILPGEGRRNDNDALDIPLGHIPPD

pLDDT: mean 80.52, std 13.9, range [40.47, 97.19]

Foldseek 3Di:
DDDDPPPDPDDPVNVVVLVVLVCVLVVLVVVLVVLVVVVVVLCVVVVLDPPPDPLPQAFDALPQFQQAPVNNCVSSVPPDPVSVVVLLVSCCVRVQNVLLVSLVVVVVVCPPPVVLVVWPPLLVVLSVLLNVLSVLSNVLSVVCCVRPSCLSRGDLVSNVVVVVPVSSCCCRLPVSLSSLVRSCGPDHDPVSVVVSVVSVVSSLVSLVSLVVSLVCLVVVVTPNDRPSSNVSSVSSVVSNVVVVVVVVVVVVCVVVCVPPPVPDPPPVVVPDPPPPDDDDD

Radius of gyration: 23.26 Å; chains: 1; bounding box: 50×46×85 Å

Secondary structure (DSSP, 8-state):
-------PPPPHHHHHHHHHHHHHHHHHHHHHHHHHHHHHHHHHHTT---SSS-TTTT-B-TT-TT--HHHHHHHTT-S-HHHHHHHHHHHIIIIIIHHHHHHHHHHHHHHT-HHHHTS-HHHHHHHHHHHHHHHHHHHHHHHHHHH-GGGGGB-HHHHHHTT-HHHHHHHHH-HHHHHHHHTT-SS--HHHHHHHHHHHHHHHHHHHHHHHHHHHHHTTSSPPPPHHHHHHHHHHHHHHHHHHHHHHHHHHHHHTT-SPP-----GGGGS------PPP-